Protein AF-0000000083411158 (afdb_homodimer)

Nearest PDB structures (foldseek):
  2ek5-assembly4_C  TM=8.221E-01  e=8.302E-09  Corynebacterium glutamicum ATCC 13032
  2ek5-assembly4_C-3  TM=8.221E-01  e=8.302E-09  Corynebacterium glutamicum ATCC 13032
  3tqn-assembly2_B  TM=7.478E-01  e=1.488E-08  Coxiella burnetii
  2du9-assembly1_A  TM=7.416E-01  e=3.938E-08  Corynebacterium glutamicum ATCC 13032
  2ek5-assembly1_B  TM=7.514E-01  e=7.781E-07  Corynebacterium glutamicum ATCC 13032

InterPro domains:
  IPR000524 Transcription regulator HTH, GntR [PF00392] (10-72)
  IPR000524 Transcription regulator HTH, GntR [PS50949] (7-75)
  IPR000524 Transcription regulator HTH, GntR [SM00345] (13-72)
  IPR036388 Winged helix-like DNA-binding domain superfamily [G3DSA:1.10.10.10] (1-73)
  IPR036390 Winged helix DNA-binding domain superfamily [SSF46785] (1-83)

Sequence (240 aa):
MDFKNNKPIYKQIIDYCFGNIMSGEWAVDGRVPSIKELSVELAVNNRTVIKAYEYMQMKEIIYVKRGLGYFVSPDARDIIVEERRDEFFHDTLDDVFREMDILGISIDDVVKRYRDHITSMDFKNNKPIYKQIIDYCFGNIMSGEWAVDGRVPSIKELSVELAVNNRTVIKAYEYMQMKEIIYVKRGLGYFVSPDARDIIVEERRDEFFHDTLDDVFREMDILGISIDDVVKRYRDHITS

Secondary structure (DSSP, 8-state):
------S-HHHHHHHHHHHHHHHTSS-TT-EE--HHHHHHHHT--HHHHHHHHHHHHHTTSEEEETTTEEEE-TTHHHHHHHHHHHHIIIIIHHHHHHHHHHHT--HHHHHHHHHHHHH-/------S-HHHHHHHHHHHHHHHTSS-TT-B---HHHHHHHHT--HHHHHHHHHHHHHTTSEEEETTTEEEE-TTHHHHHHHHHHHHIIIIIHHHHHHHHHHHT--HHHHHHHHHHHHH-

Solvent-accessible surface area (backbone atoms only — not comparable to full-atom values): 13152 Å² total; per-residue (Å²): 94,74,76,65,86,59,77,58,64,36,56,44,50,42,50,53,51,49,50,34,44,71,71,48,78,40,36,71,68,27,72,50,75,50,58,67,56,45,16,61,70,44,71,47,57,55,69,43,42,47,55,28,50,51,52,35,37,75,68,47,32,29,45,75,43,92,97,77,45,39,26,31,26,89,58,20,63,63,48,48,53,51,50,53,49,49,44,39,62,69,44,54,46,49,54,51,51,52,49,27,61,76,71,70,52,53,72,65,58,51,52,52,52,50,52,53,54,70,74,96,98,74,75,66,84,60,75,56,65,34,56,42,48,40,50,53,52,48,49,32,43,71,71,46,78,40,36,71,69,27,73,50,75,48,58,66,56,46,18,61,70,40,71,48,57,52,67,43,40,46,54,28,50,51,51,35,37,74,68,48,33,30,45,74,42,91,98,75,46,39,26,31,26,88,58,20,63,63,49,49,53,50,51,52,50,49,45,40,60,69,44,54,47,48,55,51,50,52,50,27,60,76,70,70,52,54,70,65,58,51,51,52,52,50,53,53,55,69,73,94

Radius of gyration: 22.58 Å; Cα contacts (8 Å, |Δi|>4): 238; chains: 2; bounding box: 44×61×47 Å

Foldseek 3Di:
DCPDDDDPPLVVVLVVVLVCDQVCVAPAFRADDALVRVCVVVVHDSVSSVVNVVVCVVLVQWHADVPPGIHGHPCNNVSSVVVVVVCCVPPVVVVVVVVCVVVVHDPVNVVVVVVVVVVD/DVPDDDDPPLVVVLVVVLVCDLVCVQPAFRADDALVRVCVVVVHDSVSSVVNVVVCVVLVQWHADPPPHIHGHPCNNVSSVVVVVVCCVPPVVVVVVVVCVVVVHDPVNVVVVVVVVVVD

pLDDT: mean 93.1, std 12.23, range [32.09, 98.81]

Structure (mmCIF, N/CA/C/O backbone):
data_AF-0000000083411158-model_v1
#
loop_
_entity.id
_entity.type
_entity.pdbx_description
1 polymer 'GntR family transcriptional regulator'
#
loop_
_atom_site.group_PDB
_atom_site.id
_atom_site.type_symbol
_atom_site.label_atom_id
_atom_site.label_alt_id
_atom_site.label_comp_id
_atom_site.label_asym_id
_atom_site.label_entity_id
_atom_site.label_seq_id
_atom_site.pdbx_PDB_ins_code
_atom_site.Cartn_x
_atom_site.Cartn_y
_atom_site.Cartn_z
_atom_site.occupancy
_atom_site.B_iso_or_equiv
_atom_site.auth_seq_id
_atom_site.auth_comp_id
_atom_site.auth_asym_id
_atom_site.auth_atom_id
_atom_site.pdbx_PDB_model_num
ATOM 1 N N . MET A 1 1 ? -12.148 -13.977 1.197 1 32.09 1 MET A N 1
ATOM 2 C CA . MET A 1 1 ? -11.062 -13.227 0.566 1 32.09 1 MET A CA 1
ATOM 3 C C . MET A 1 1 ? -11.047 -11.781 1.052 1 32.09 1 MET A C 1
ATOM 5 O O . MET A 1 1 ? -11.969 -11.016 0.767 1 32.09 1 MET A O 1
ATOM 9 N N . ASP A 1 2 ? -10.961 -11.695 2.148 1 39.12 2 ASP A N 1
ATOM 10 C CA . ASP A 1 2 ? -10.906 -10.375 2.77 1 39.12 2 ASP A CA 1
ATOM 11 C C . ASP A 1 2 ? -9.859 -9.492 2.098 1 39.12 2 ASP A C 1
ATOM 13 O O . ASP A 1 2 ? -8.664 -9.656 2.33 1 39.12 2 ASP A O 1
ATOM 17 N N . PHE A 1 3 ? -9.883 -9.359 0.542 1 41.91 3 PHE A N 1
ATOM 18 C CA . PHE A 1 3 ? -9.227 -8.359 -0.29 1 41.91 3 PHE A CA 1
ATOM 19 C C . PHE A 1 3 ? -8.555 -7.301 0.571 1 41.91 3 PHE A C 1
ATOM 21 O O . PHE A 1 3 ? -9.234 -6.484 1.203 1 41.91 3 PHE A O 1
ATOM 28 N N . LYS A 1 4 ? -7.707 -7.777 1.278 1 42.03 4 LYS A N 1
ATOM 29 C CA . LYS A 1 4 ? -7.047 -7.414 2.529 1 42.03 4 LYS A CA 1
ATOM 30 C C . LYS A 1 4 ? -6.918 -5.902 2.662 1 42.03 4 LYS A C 1
ATOM 32 O O . LYS A 1 4 ? -6.793 -5.191 1.66 1 42.03 4 LYS A O 1
ATOM 37 N N . ASN A 1 5 ? -6.816 -5.355 3.875 1 49.31 5 ASN A N 1
ATOM 38 C CA . ASN A 1 5 ? -7.191 -4.336 4.848 1 49.31 5 ASN A CA 1
ATOM 39 C C . ASN A 1 5 ? -6.312 -3.096 4.727 1 49.31 5 ASN A C 1
ATOM 41 O O . ASN A 1 5 ? -5.082 -3.193 4.754 1 49.31 5 ASN A O 1
ATOM 45 N N . ASN A 1 6 ? -6.863 -2.184 4.059 1 61.84 6 ASN A N 1
ATOM 46 C CA . ASN A 1 6 ? -6.836 -0.729 3.945 1 61.84 6 ASN A CA 1
ATOM 47 C C . ASN A 1 6 ? -6.297 -0.078 5.215 1 61.84 6 ASN A C 1
ATOM 49 O O . ASN A 1 6 ? -6.355 -0.671 6.293 1 61.84 6 ASN A O 1
ATOM 53 N N . LYS A 1 7 ? -5.438 0.724 5.031 1 78.62 7 LYS A N 1
ATOM 54 C CA . LYS A 1 7 ? -5.059 1.628 6.113 1 78.62 7 LYS A CA 1
ATOM 55 C C . LYS A 1 7 ? -6.227 1.862 7.066 1 78.62 7 LYS A C 1
ATOM 57 O O . LYS A 1 7 ? -7.363 2.049 6.629 1 78.62 7 LYS A O 1
ATOM 62 N N . PRO A 1 8 ? -5.992 1.599 8.477 1 88.06 8 PRO A N 1
ATOM 63 C CA . PRO A 1 8 ? -7.051 1.93 9.43 1 88.06 8 PRO A CA 1
ATOM 64 C C . PRO A 1 8 ? -7.77 3.232 9.086 1 88.06 8 PRO A C 1
ATOM 66 O O . PRO A 1 8 ? -7.141 4.188 8.625 1 88.06 8 PRO A O 1
ATOM 69 N N . ILE A 1 9 ? -8.961 3.268 9.328 1 90.06 9 ILE A N 1
ATOM 70 C CA . ILE A 1 9 ? -9.805 4.391 8.922 1 90.06 9 ILE A CA 1
ATOM 71 C C . ILE A 1 9 ? -9.289 5.676 9.562 1 90.06 9 ILE A C 1
ATOM 73 O O . ILE A 1 9 ? -9.258 6.727 8.914 1 90.06 9 ILE A O 1
ATOM 77 N N . TYR A 1 10 ? -8.898 5.672 10.836 1 94.94 10 TYR A N 1
ATOM 78 C CA . TYR A 1 10 ? -8.438 6.887 11.508 1 94.94 10 TYR A CA 1
ATOM 79 C C . TYR A 1 10 ? -7.172 7.426 10.844 1 94.94 10 TYR A C 1
ATOM 81 O O . TYR A 1 10 ? -6.965 8.641 10.789 1 94.94 10 TYR A O 1
ATOM 89 N N . LYS A 1 11 ? -6.391 6.547 10.336 1 94.44 11 LYS A N 1
ATOM 90 C CA . LYS A 1 11 ? -5.199 6.984 9.617 1 94.44 11 LYS A CA 1
ATOM 91 C C . LYS A 1 11 ? -5.566 7.648 8.297 1 94.44 11 LYS A C 1
ATOM 93 O O . LYS A 1 11 ? -4.914 8.602 7.871 1 94.44 11 LYS A O 1
ATOM 98 N N . GLN A 1 12 ? -6.543 7.102 7.734 1 93.62 12 GLN A N 1
ATOM 99 C CA . GLN A 1 12 ? -7.039 7.711 6.508 1 93.62 12 GLN A CA 1
ATOM 100 C C . GLN A 1 12 ? -7.586 9.109 6.77 1 93.62 12 GLN A C 1
ATOM 102 O O . GLN A 1 12 ? -7.398 10.016 5.953 1 93.62 12 GLN A O 1
ATOM 107 N N . ILE A 1 13 ? -8.188 9.195 7.828 1 95.62 13 ILE A N 1
ATOM 108 C CA . ILE A 1 13 ? -8.703 10.5 8.227 1 95.62 13 ILE A CA 1
ATOM 109 C C . ILE A 1 13 ? -7.539 11.461 8.453 1 95.62 13 ILE A C 1
ATOM 111 O O . ILE A 1 13 ? -7.578 12.609 8 1 95.62 13 ILE A O 1
ATOM 115 N N . ILE A 1 14 ? -6.559 10.984 9.102 1 97 14 ILE A N 1
ATOM 116 C CA . ILE A 1 14 ? -5.371 11.789 9.352 1 97 14 ILE A CA 1
ATOM 117 C C . ILE A 1 14 ? -4.77 12.25 8.023 1 97 14 ILE A C 1
ATOM 119 O O . ILE A 1 14 ? -4.449 13.43 7.855 1 97 14 ILE A O 1
ATOM 123 N N . ASP A 1 15 ? -4.715 11.367 7.133 1 95.44 15 ASP A N 1
ATOM 124 C CA . ASP A 1 15 ? -4.16 11.703 5.824 1 95.44 15 ASP A CA 1
ATOM 125 C C . ASP A 1 15 ? -5.012 12.758 5.121 1 95.44 15 ASP A C 1
ATOM 127 O O . ASP A 1 15 ? -4.48 13.664 4.473 1 95.44 15 ASP A O 1
ATOM 131 N N . TYR A 1 16 ? -6.242 12.602 5.207 1 96.06 16 TYR A N 1
ATOM 132 C CA . TYR A 1 16 ? -7.168 13.586 4.656 1 96.06 16 TYR A CA 1
ATOM 133 C C . TYR A 1 16 ? -6.914 14.969 5.246 1 96.06 16 TYR A C 1
ATOM 135 O O . TYR A 1 16 ? -6.82 15.961 4.516 1 96.06 16 TYR A O 1
ATOM 143 N N . CYS A 1 17 ? -6.789 15.039 6.547 1 98.19 17 CYS A N 1
ATOM 144 C CA . CYS A 1 17 ? -6.535 16.297 7.246 1 98.19 17 CYS A CA 1
ATOM 145 C C . CYS A 1 17 ? -5.188 16.875 6.836 1 98.19 17 CYS A C 1
ATOM 147 O O . CYS A 1 17 ? -5.09 18.078 6.562 1 98.19 17 CYS A O 1
ATOM 149 N N . PHE A 1 18 ? -4.219 16.016 6.742 1 97.56 18 PHE A N 1
ATOM 150 C CA . PHE A 1 18 ? -2.898 16.453 6.305 1 97.56 18 PHE A CA 1
ATOM 151 C C . PHE A 1 18 ? -2.973 17.109 4.934 1 97.56 18 PHE A C 1
ATOM 153 O O . PHE A 1 18 ? -2.381 18.172 4.719 1 97.56 18 PHE A O 1
ATOM 160 N N . GLY A 1 19 ? -3.693 16.5 4.078 1 96.69 19 GLY A N 1
ATOM 161 C CA . GLY A 1 19 ? -3.848 17.062 2.744 1 96.69 19 GLY A CA 1
ATOM 162 C C . GLY A 1 19 ? -4.438 18.453 2.744 1 96.69 19 GLY A C 1
ATOM 163 O O . GLY A 1 19 ? -3.943 19.344 2.049 1 96.69 19 GLY A O 1
ATOM 164 N N . ASN A 1 20 ? -5.422 18.625 3.533 1 97.62 20 ASN A N 1
ATOM 165 C CA . ASN A 1 20 ? -6.094 19.922 3.602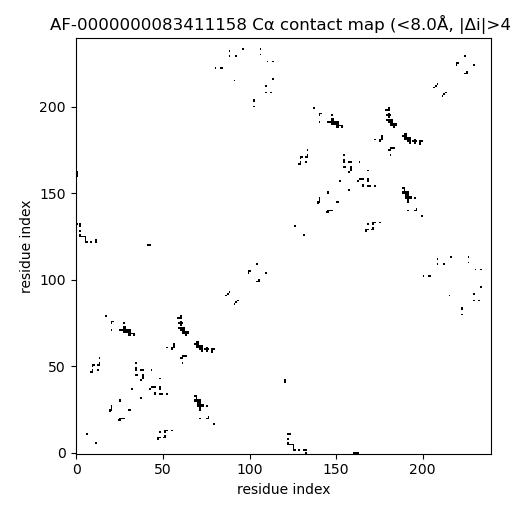 1 97.62 20 ASN A CA 1
ATOM 166 C C . ASN A 1 20 ? -5.188 20.984 4.199 1 97.62 20 ASN A C 1
ATOM 168 O O . ASN A 1 20 ? -5.195 22.141 3.75 1 97.62 20 ASN A O 1
ATOM 172 N N . ILE A 1 21 ? -4.414 20.594 5.145 1 98.25 21 ILE A N 1
ATOM 173 C CA . ILE A 1 21 ? -3.506 21.547 5.781 1 98.25 21 ILE A CA 1
ATOM 174 C C . ILE A 1 21 ? -2.369 21.891 4.824 1 98.25 21 ILE A C 1
ATOM 176 O O . ILE A 1 21 ? -2.039 23.062 4.645 1 98.25 21 ILE A O 1
ATOM 180 N N . MET A 1 22 ? -1.863 20.906 4.137 1 96.75 22 MET A N 1
ATOM 181 C CA . MET A 1 22 ? -0.717 21.094 3.25 1 96.75 22 MET A CA 1
ATOM 182 C C . MET A 1 22 ? -1.109 21.891 2.012 1 96.75 22 MET A C 1
ATOM 184 O O . MET A 1 22 ? -0.302 22.656 1.478 1 96.75 22 MET A O 1
ATOM 188 N N . SER A 1 23 ? -2.344 21.75 1.601 1 96.12 23 SER A N 1
ATOM 189 C CA . SER A 1 23 ? -2.822 22.453 0.415 1 96.12 23 SER A CA 1
ATOM 190 C C . SER A 1 23 ? -3.188 23.891 0.738 1 96.12 23 SER A C 1
ATOM 192 O O . SER A 1 23 ? -3.354 24.719 -0.167 1 96.12 23 SER A O 1
ATOM 194 N N . GLY A 1 24 ? -3.422 24.125 2.012 1 96.62 24 GLY A N 1
ATOM 195 C CA . GLY A 1 24 ? -3.811 25.453 2.447 1 96.62 24 GLY A CA 1
ATOM 196 C C . GLY A 1 24 ? -5.312 25.625 2.582 1 96.62 24 GLY A C 1
ATOM 197 O O . GLY A 1 24 ? -5.789 26.688 2.992 1 96.62 24 GLY A O 1
ATOM 198 N N . GLU A 1 25 ? -6.07 24.609 2.215 1 97.25 25 GLU A N 1
ATOM 199 C CA . GLU A 1 25 ? -7.516 24.672 2.426 1 97.25 25 GLU A CA 1
ATOM 200 C C . GLU A 1 25 ? -7.848 24.938 3.889 1 97.25 25 GLU A C 1
ATOM 202 O O . GLU A 1 25 ? -8.773 25.703 4.191 1 97.25 25 GLU A O 1
ATOM 207 N N . TRP A 1 26 ? -7.16 24.234 4.723 1 98 26 TRP A N 1
ATOM 208 C CA . TRP A 1 26 ? -7.172 24.578 6.141 1 98 26 TRP A CA 1
ATOM 209 C C . TRP A 1 26 ? -5.98 25.453 6.5 1 98 26 TRP A C 1
ATOM 211 O O . TRP A 1 26 ? -4.852 24.969 6.621 1 98 26 TRP A O 1
ATOM 221 N N . ALA A 1 27 ? -6.195 26.734 6.734 1 97.44 27 ALA A N 1
ATOM 222 C CA . ALA A 1 27 ? -5.129 27.719 6.906 1 97.44 27 ALA A CA 1
ATOM 223 C C . ALA A 1 27 ? -4.543 27.641 8.32 1 97.44 27 ALA A C 1
ATOM 225 O O . ALA A 1 27 ? -5.246 27.297 9.266 1 97.44 27 ALA A O 1
ATOM 226 N N . VAL A 1 28 ? -3.283 27.969 8.398 1 96.75 28 VAL A N 1
ATOM 227 C CA . VAL A 1 28 ? -2.648 28.094 9.703 1 96.75 28 VAL A CA 1
ATOM 228 C C . VAL A 1 28 ? -3.479 29.031 10.586 1 96.75 28 VAL A C 1
ATOM 230 O O . VAL A 1 28 ? -3.947 30.062 10.133 1 96.75 28 VAL A O 1
ATOM 233 N N . ASP A 1 29 ? -3.727 28.594 11.758 1 97.06 29 ASP A N 1
ATOM 234 C CA . ASP A 1 29 ? -4.512 29.297 12.766 1 97.06 29 ASP A CA 1
ATOM 235 C C . ASP A 1 29 ? -5.977 29.406 12.344 1 97.06 29 ASP A C 1
ATOM 237 O O . ASP A 1 29 ? -6.746 30.156 12.945 1 97.06 29 ASP A O 1
ATOM 241 N N . GLY A 1 30 ? -6.309 28.719 11.32 1 97.44 30 GLY A N 1
ATOM 242 C CA . GLY A 1 30 ? -7.699 28.641 10.906 1 97.44 30 GLY A CA 1
ATOM 243 C C . GLY A 1 30 ? -8.445 27.5 11.586 1 97.44 30 GLY A C 1
ATOM 244 O O . GLY A 1 30 ? -7.848 26.5 11.984 1 97.44 30 GLY A O 1
ATOM 245 N N . ARG A 1 31 ? -9.719 27.719 11.641 1 97.56 31 ARG A N 1
ATOM 246 C CA . ARG A 1 31 ? -10.57 26.703 12.25 1 97.56 31 ARG A CA 1
ATOM 247 C C . ARG A 1 31 ? -10.727 25.5 11.336 1 97.56 31 ARG A C 1
ATOM 249 O O . ARG A 1 31 ? -10.867 25.641 10.125 1 97.56 31 ARG A O 1
ATOM 256 N N . VAL A 1 32 ? -10.672 24.297 11.938 1 98.25 32 VAL A N 1
ATOM 257 C CA . VAL A 1 32 ? -10.938 23.078 11.195 1 98.25 32 VAL A CA 1
ATOM 258 C C . VAL A 1 32 ? -12.32 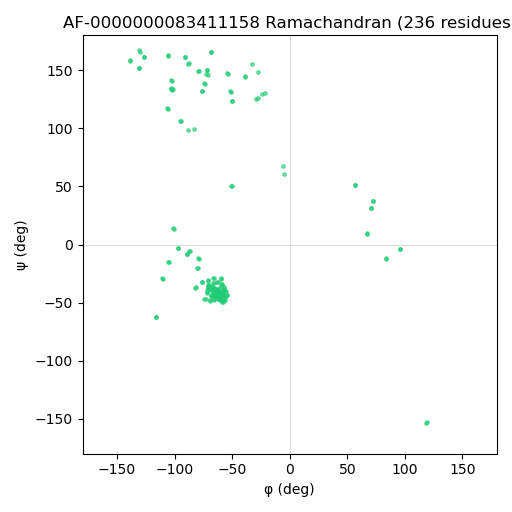22.531 11.57 1 98.25 32 VAL A C 1
ATOM 260 O O . VAL A 1 32 ? -12.883 22.906 12.594 1 98.25 32 VAL A O 1
ATOM 263 N N . PRO A 1 33 ? -12.875 21.656 10.797 1 98.12 33 PRO A N 1
ATOM 264 C CA . PRO A 1 33 ? -14.18 21.094 11.133 1 98.12 33 PRO A CA 1
ATOM 265 C C . PRO A 1 33 ? -14.219 20.484 12.531 1 98.12 33 PRO A C 1
ATOM 267 O O . PRO A 1 33 ? -13.219 19.922 12.992 1 98.12 33 PRO A O 1
ATOM 270 N N . SER A 1 34 ? -15.344 20.562 13.164 1 97.5 34 SER A N 1
ATOM 271 C CA . SER A 1 34 ? -15.547 19.859 14.414 1 97.5 34 SER A CA 1
ATOM 272 C C . SER A 1 34 ? -15.594 18.344 14.203 1 97.5 34 SER A C 1
ATOM 274 O O . SER A 1 34 ? -15.68 17.891 13.062 1 97.5 34 SER A O 1
ATOM 276 N N . ILE A 1 35 ? -15.492 17.609 15.25 1 97.44 35 ILE A N 1
ATOM 277 C CA . ILE A 1 35 ? -15.562 16.156 15.188 1 97.44 35 ILE A CA 1
ATOM 278 C C . ILE A 1 35 ? -16.875 15.727 14.516 1 97.44 35 ILE A C 1
ATOM 280 O O . ILE A 1 35 ? -16.875 14.883 13.625 1 97.44 35 ILE A O 1
ATOM 284 N N . LYS A 1 36 ? -17.984 16.422 14.828 1 97.12 36 LYS A N 1
ATOM 285 C CA . LYS A 1 36 ? -19.297 16.109 14.25 1 97.12 36 LYS A CA 1
ATOM 286 C C . LYS A 1 36 ? -19.344 16.453 12.766 1 97.12 36 LYS A C 1
ATOM 288 O O . LYS A 1 36 ? -19.797 15.656 11.945 1 97.12 36 LYS A O 1
ATOM 293 N N . GLU A 1 37 ? -18.891 17.609 12.453 1 97.62 37 GLU A N 1
ATOM 294 C CA . GLU A 1 37 ? -18.875 18.047 11.062 1 97.62 37 GLU A CA 1
ATOM 295 C C . GLU A 1 37 ? -18.094 17.078 10.188 1 97.62 37 GLU A C 1
ATOM 297 O O . GLU A 1 37 ? -18.547 16.703 9.102 1 97.62 37 GLU A O 1
ATOM 302 N N . LEU A 1 38 ? -16.906 16.656 10.664 1 97.56 38 LEU A N 1
ATOM 303 C CA . LEU A 1 38 ? -16.047 15.789 9.867 1 97.56 38 LEU A CA 1
ATOM 304 C C . LEU A 1 38 ? -16.641 14.383 9.758 1 97.56 38 LEU A C 1
ATOM 306 O O . LEU A 1 38 ? -16.516 13.742 8.719 1 97.56 38 LEU A O 1
ATOM 310 N N . SER A 1 39 ? -17.219 13.898 10.844 1 97.38 39 SER A N 1
ATOM 311 C CA . SER A 1 39 ? -17.859 12.586 10.828 1 97.38 39 SER A CA 1
ATOM 312 C C . SER A 1 39 ? -18.953 12.516 9.75 1 97.38 39 SER A C 1
ATOM 314 O O . SER A 1 39 ? -19.062 11.516 9.039 1 97.38 39 SER A O 1
ATOM 316 N N . VAL A 1 40 ? -19.672 13.586 9.594 1 96.69 40 VAL A N 1
ATOM 317 C CA . VAL A 1 40 ? -20.734 13.672 8.602 1 96.69 40 VAL A CA 1
ATOM 318 C C . VAL A 1 40 ? -20.125 13.781 7.203 1 96.69 40 VAL A C 1
ATOM 320 O O . VAL A 1 40 ? -20.547 13.062 6.289 1 96.69 40 VAL A O 1
ATOM 323 N N . GLU A 1 41 ? -19.219 14.594 7.086 1 95.25 41 GLU A N 1
ATOM 324 C CA . GLU A 1 41 ? -18.594 14.836 5.793 1 95.25 41 GLU A CA 1
ATOM 325 C C . GLU A 1 41 ? -17.984 13.547 5.234 1 95.25 41 GLU A C 1
ATOM 327 O O . GLU A 1 41 ? -18.078 13.281 4.031 1 95.25 41 GLU A O 1
ATOM 332 N N . LEU A 1 42 ? -17.359 12.789 6.094 1 94.94 42 LEU A N 1
ATOM 333 C CA . LEU A 1 42 ? -16.641 11.602 5.645 1 94.94 42 LEU A CA 1
ATOM 334 C C . LEU A 1 42 ? -17.484 10.352 5.816 1 94.94 42 LEU A C 1
ATOM 336 O O . LEU A 1 42 ? -17.047 9.25 5.465 1 94.94 42 LEU A O 1
ATOM 340 N N . ALA A 1 43 ? -18.609 10.484 6.352 1 95.38 43 ALA A N 1
ATOM 341 C CA . ALA A 1 43 ? -19.516 9.375 6.594 1 95.38 43 ALA A CA 1
ATOM 342 C C . ALA A 1 43 ? -18.859 8.297 7.445 1 95.38 43 ALA A C 1
ATOM 344 O O . ALA A 1 43 ? -18.875 7.117 7.086 1 95.38 43 ALA A O 1
ATOM 345 N N . VAL A 1 44 ? -18.266 8.703 8.602 1 95.38 44 VAL A N 1
ATOM 346 C CA . VAL A 1 44 ? -17.609 7.805 9.539 1 95.38 44 VAL A CA 1
ATOM 347 C C . VAL A 1 44 ? -18.109 8.07 10.953 1 95.38 44 VAL A C 1
ATOM 349 O O . VAL A 1 44 ? -18.656 9.141 11.227 1 95.38 44 VAL A O 1
ATOM 352 N N . ASN A 1 45 ? -17.75 7.121 11.781 1 95.25 45 ASN A N 1
ATOM 353 C CA . ASN A 1 45 ? -18.141 7.258 13.18 1 95.25 45 ASN A CA 1
ATOM 354 C C . ASN A 1 45 ? -17.344 8.336 13.891 1 95.25 45 ASN A C 1
ATOM 356 O O . ASN A 1 45 ? -16.125 8.469 13.664 1 95.25 45 ASN A O 1
ATOM 360 N N . ASN A 1 46 ? -18.031 9.008 14.844 1 97.31 46 ASN A N 1
ATOM 361 C CA . ASN A 1 46 ? -17.375 10.047 15.617 1 97.31 46 ASN A CA 1
ATOM 362 C C . ASN A 1 46 ? -16.141 9.508 16.344 1 97.31 46 ASN A C 1
ATOM 364 O O . ASN A 1 46 ? -15.141 10.203 16.484 1 97.31 46 ASN A O 1
ATOM 368 N N . ARG A 1 47 ? -16.297 8.352 16.75 1 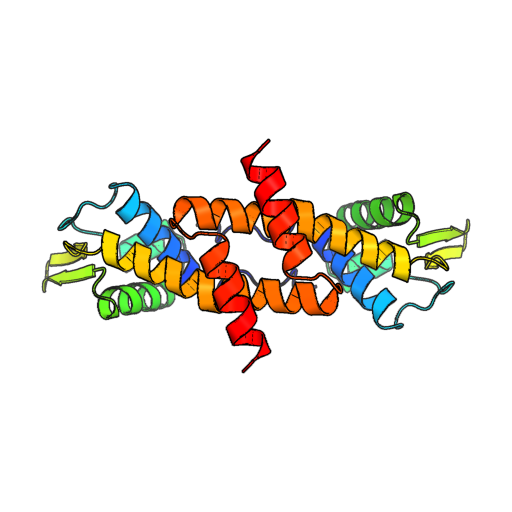97.5 47 ARG A N 1
ATOM 369 C CA . ARG A 1 47 ? -15.227 7.758 17.547 1 97.5 47 ARG A CA 1
ATOM 370 C C . ARG A 1 47 ? -13.938 7.688 16.75 1 97.5 47 ARG A C 1
ATOM 372 O O . ARG A 1 47 ? -12.844 7.871 17.297 1 97.5 47 ARG A O 1
ATOM 379 N N . THR A 1 48 ? -13.977 7.418 15.477 1 97.38 48 THR A N 1
ATOM 380 C CA . THR A 1 48 ? -12.812 7.336 14.602 1 97.38 48 THR A CA 1
ATOM 381 C C . THR A 1 48 ? -12.211 8.719 14.367 1 97.38 48 THR A C 1
ATOM 383 O O . THR A 1 48 ? -10.992 8.867 14.312 1 97.38 48 THR A O 1
ATOM 386 N N . VAL A 1 49 ? -13.109 9.617 14.281 1 97.94 49 VAL A N 1
ATOM 387 C CA . VAL A 1 49 ? -12.641 10.984 14.094 1 97.94 49 VAL A CA 1
ATOM 388 C C . VAL A 1 49 ? -11.938 11.469 15.359 1 97.94 49 VAL A C 1
ATOM 390 O O . VAL A 1 49 ? -10.898 12.133 15.281 1 97.94 49 VAL A O 1
ATOM 393 N N . ILE A 1 50 ? -12.484 11.062 16.484 1 98.38 50 ILE A N 1
ATOM 394 C CA . ILE A 1 50 ? -11.891 11.438 17.766 1 98.38 50 ILE A CA 1
ATOM 395 C C . ILE A 1 50 ? -10.453 10.922 17.828 1 98.38 50 ILE A C 1
ATOM 397 O O . ILE A 1 50 ? -9.539 11.672 18.188 1 98.38 50 ILE A O 1
ATOM 401 N N . LYS A 1 51 ? -10.281 9.703 17.406 1 98.25 51 LYS A N 1
ATOM 402 C CA . LYS A 1 51 ? -8.953 9.109 17.422 1 98.25 51 LYS A CA 1
ATOM 403 C C . LYS A 1 51 ? -7.984 9.898 16.547 1 98.25 51 LYS A C 1
ATOM 405 O O . LYS A 1 51 ? -6.84 10.141 16.938 1 98.25 51 LYS A O 1
ATOM 410 N N . ALA A 1 52 ? -8.383 10.289 15.461 1 98.25 52 ALA A N 1
ATOM 411 C CA . ALA A 1 52 ? -7.566 11.055 14.523 1 98.25 52 ALA A CA 1
ATOM 412 C C . ALA A 1 52 ? -7.219 12.422 15.094 1 98.25 52 ALA A C 1
ATOM 414 O O . ALA A 1 52 ? -6.062 12.859 15.031 1 98.25 52 ALA A O 1
ATOM 415 N N . TYR A 1 53 ? -8.195 13.086 15.602 1 98.44 53 TYR A N 1
ATOM 416 C CA . TYR A 1 53 ? -7.988 14.43 16.141 1 98.44 53 TYR A CA 1
ATOM 417 C C . TYR A 1 53 ? -7.105 14.383 17.391 1 98.44 53 TYR A C 1
ATOM 419 O O . TYR A 1 53 ? -6.289 15.281 17.609 1 98.44 53 TYR A O 1
ATOM 427 N N . GLU A 1 54 ? -7.289 13.344 18.219 1 98.38 54 GLU A N 1
ATOM 428 C CA . GLU A 1 54 ? -6.43 13.172 19.375 1 98.38 54 GLU A CA 1
ATOM 429 C C . GLU A 1 54 ? -4.969 13.008 18.969 1 98.38 54 GLU A C 1
ATOM 431 O O . GLU A 1 54 ? -4.074 13.594 19.578 1 98.38 54 GLU A O 1
ATOM 436 N N . TYR A 1 55 ? -4.785 12.227 18 1 98.38 55 TYR A N 1
ATOM 437 C CA . TYR A 1 55 ? -3.438 12.047 17.469 1 98.38 55 TYR A CA 1
ATOM 438 C C . TYR A 1 55 ? -2.852 13.375 17 1 98.38 55 TYR A C 1
ATOM 440 O O . TYR A 1 55 ? -1.731 13.727 17.375 1 98.38 55 TYR A O 1
ATOM 448 N N . MET A 1 56 ? -3.576 14.078 16.25 1 98.69 56 MET A N 1
ATOM 449 C CA . MET A 1 56 ? -3.096 15.336 15.672 1 98.69 56 MET A CA 1
ATOM 450 C C . MET A 1 56 ? -2.85 16.375 16.766 1 98.69 56 MET A C 1
ATOM 452 O O . MET A 1 56 ? -1.922 17.172 16.672 1 98.69 56 MET A O 1
ATOM 456 N N . GLN A 1 57 ? -3.736 16.344 17.734 1 98.38 57 GLN A N 1
ATOM 457 C CA . GLN A 1 57 ? -3.539 17.266 18.859 1 98.38 57 GLN A CA 1
ATOM 458 C C . GLN A 1 57 ? -2.271 16.906 19.641 1 98.38 57 GLN A C 1
ATOM 460 O O . GLN A 1 57 ? -1.486 17.797 19.984 1 98.38 57 GLN A O 1
ATOM 465 N N . MET A 1 58 ? -2.055 15.617 19.891 1 98.25 58 MET A N 1
ATOM 466 C CA . MET A 1 58 ? -0.875 15.141 20.594 1 98.25 58 MET A CA 1
ATOM 467 C C . MET A 1 58 ? 0.403 15.539 19.859 1 98.25 58 MET A C 1
ATOM 469 O O . MET A 1 58 ? 1.394 15.914 20.5 1 98.25 58 MET A O 1
ATOM 473 N N . LYS A 1 59 ? 0.305 15.562 18.578 1 98.25 59 LYS A N 1
ATOM 474 C CA . LYS A 1 59 ? 1.467 15.891 17.75 1 98.25 59 LYS A CA 1
ATOM 475 C C . LYS A 1 59 ? 1.581 17.406 17.547 1 98.25 59 LYS A C 1
ATOM 477 O O . LYS A 1 59 ? 2.482 17.859 16.844 1 98.25 59 LYS A O 1
ATOM 482 N N . GLU A 1 60 ? 0.591 18.078 18.031 1 98.5 60 GLU A N 1
ATOM 483 C CA . GLU A 1 60 ? 0.558 19.531 17.984 1 98.5 60 GLU A CA 1
ATOM 484 C C . GLU A 1 60 ? 0.356 20.031 16.562 1 98.5 60 GLU A C 1
ATOM 486 O O . GLU A 1 60 ? 0.899 21.078 16.188 1 98.5 60 GLU A O 1
ATOM 491 N N . ILE A 1 61 ? -0.317 19.266 15.852 1 98.75 61 ILE A N 1
ATOM 492 C CA . ILE A 1 61 ? -0.684 19.672 14.5 1 98.75 61 ILE A CA 1
ATOM 493 C C . ILE A 1 61 ? -1.905 20.578 14.539 1 98.75 61 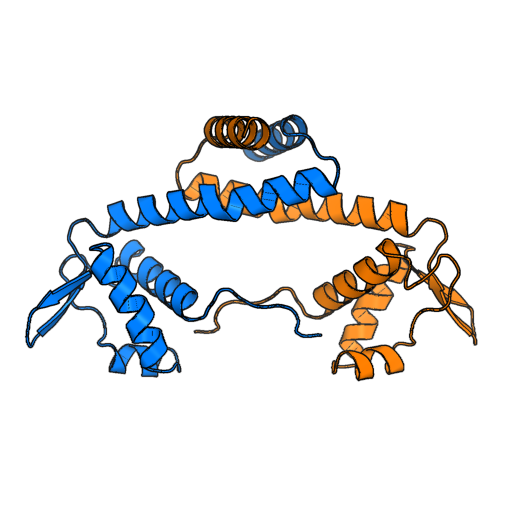ILE A C 1
ATOM 495 O O . ILE A 1 61 ? -1.996 21.547 13.773 1 98.75 61 ILE A O 1
ATOM 499 N N . ILE A 1 62 ? -2.814 20.234 15.484 1 98.81 62 ILE A N 1
ATOM 500 C CA . ILE A 1 62 ? -3.941 21.109 15.797 1 98.81 62 ILE A CA 1
ATOM 501 C C . ILE A 1 62 ? -3.98 21.391 17.297 1 98.81 62 ILE A C 1
ATOM 503 O O . ILE A 1 62 ? -3.359 20.672 18.078 1 98.81 62 ILE A O 1
ATOM 507 N N . TYR A 1 63 ? -4.672 22.406 17.625 1 98.25 63 TYR A N 1
ATOM 508 C CA . TYR A 1 63 ? -4.883 22.75 19.031 1 98.25 63 TYR A CA 1
ATOM 509 C C . TYR A 1 63 ? -6.32 23.188 19.266 1 98.25 63 TYR A C 1
ATOM 511 O O . TYR A 1 63 ? -7.023 23.578 18.328 1 98.25 63 TYR A O 1
ATOM 519 N N . VAL A 1 64 ? -6.73 23.094 20.469 1 96.25 64 VAL A N 1
ATOM 520 C CA . VAL A 1 64 ? -8.117 23.406 20.828 1 96.25 64 VAL A CA 1
ATOM 521 C C . VAL A 1 64 ? -8.195 24.781 21.5 1 96.25 64 VAL A C 1
ATOM 523 O O . VAL A 1 64 ? -7.34 25.125 22.312 1 96.25 64 VAL A O 1
ATOM 526 N N . LYS A 1 65 ? -9.109 25.594 21.125 1 95.06 65 LYS A N 1
ATOM 527 C CA . LYS A 1 65 ? -9.547 26.766 21.875 1 95.06 65 LYS A CA 1
ATOM 528 C C . LYS A 1 65 ? -10.906 26.531 22.531 1 95.06 65 LYS A C 1
ATOM 530 O O . LYS A 1 65 ? -11.914 26.359 21.828 1 95.06 65 LYS A O 1
ATOM 535 N N . ARG A 1 66 ? -10.852 26.562 23.781 1 93.12 66 ARG A N 1
ATOM 536 C CA . ARG A 1 66 ? -12.047 26.25 24.547 1 93.12 66 ARG A CA 1
ATOM 537 C C . ARG A 1 66 ? -13.25 27.047 24.047 1 93.12 66 ARG A C 1
ATOM 539 O O . ARG A 1 66 ? -13.172 28.281 23.922 1 93.12 66 ARG A O 1
ATOM 546 N N . GLY A 1 67 ? -14.305 26.359 23.672 1 93.62 67 GLY A N 1
ATOM 547 C CA . GLY A 1 67 ? -15.547 26.969 23.219 1 93.62 67 GLY A CA 1
ATOM 548 C C . GLY A 1 67 ? -15.531 27.359 21.75 1 93.62 67 GLY A C 1
ATOM 549 O O . GLY A 1 67 ? -16.578 27.688 21.188 1 93.62 67 GLY A O 1
ATOM 550 N N . LEU A 1 68 ? -14.352 27.344 21.125 1 95.31 68 LEU A N 1
ATOM 551 C CA . LEU A 1 68 ? -14.234 27.812 19.75 1 95.31 68 LEU A CA 1
ATOM 552 C C . LEU A 1 68 ? -13.953 26.656 18.797 1 95.31 68 LEU A C 1
ATOM 554 O O . LEU A 1 68 ? -14.258 26.734 17.594 1 95.31 68 LEU A O 1
ATOM 558 N N . GLY A 1 69 ? -13.266 25.609 19.312 1 96.5 69 GLY A N 1
ATOM 559 C CA . GLY A 1 69 ? -13.039 24.438 18.484 1 96.5 69 GLY A CA 1
ATOM 560 C C . GLY A 1 69 ? -11.57 24.141 18.25 1 96.5 69 GLY A C 1
ATOM 561 O O . GLY A 1 69 ? -10.742 24.328 19.141 1 96.5 69 GLY A O 1
ATOM 562 N N . TYR A 1 70 ? -11.266 23.484 17.109 1 98.12 70 TYR A N 1
ATOM 563 C CA . TYR A 1 70 ? -9.914 23.078 16.766 1 98.12 70 TYR A CA 1
ATOM 564 C C . TYR A 1 70 ? -9.312 24.016 15.711 1 98.12 70 TYR A C 1
ATOM 566 O O . TYR A 1 70 ? -10.016 24.453 14.797 1 98.12 70 TYR A O 1
ATOM 574 N N . PHE A 1 71 ? -8.055 24.297 15.867 1 98.69 71 PHE A N 1
ATOM 575 C CA . PHE A 1 71 ? -7.352 25.188 14.961 1 98.69 71 PHE A CA 1
ATOM 576 C C . PHE A 1 71 ? -6.043 24.578 14.492 1 98.69 71 PHE A C 1
ATOM 578 O O . PHE A 1 71 ? -5.43 23.781 15.203 1 98.69 71 PHE A O 1
ATOM 585 N N . VAL A 1 72 ? -5.617 24.953 13.312 1 98.81 72 VAL A N 1
ATOM 586 C CA . VAL A 1 72 ? -4.348 24.469 12.773 1 98.81 72 VAL A CA 1
ATOM 587 C C . VAL A 1 72 ? -3.188 25.188 13.453 1 98.81 72 VAL A C 1
ATOM 589 O O . VAL A 1 72 ? -3.191 26.406 13.57 1 98.81 72 VAL A O 1
ATOM 592 N N . SER A 1 73 ? -2.201 24.422 13.898 1 98.69 73 SER A N 1
ATOM 593 C CA . SER A 1 73 ? -1.031 24.984 14.562 1 98.69 73 SER A CA 1
ATOM 594 C C . SER A 1 73 ? -0.138 25.719 13.578 1 98.69 73 SER A C 1
ATOM 596 O O . SER A 1 73 ? -0.026 25.328 12.414 1 98.69 73 SER A O 1
ATOM 598 N N . PRO A 1 74 ? 0.594 26.781 14.055 1 98.12 74 PRO A N 1
ATOM 599 C CA . PRO A 1 74 ? 1.493 27.516 13.164 1 98.12 74 PRO A CA 1
ATOM 600 C C . PRO A 1 74 ? 2.586 26.625 12.562 1 98.12 74 PRO A C 1
ATOM 602 O O . PRO A 1 74 ? 3.047 26.891 11.453 1 98.12 74 PRO A O 1
ATOM 605 N N . ASP A 1 75 ? 3.004 25.578 13.25 1 98 75 ASP A N 1
ATOM 606 C CA . ASP A 1 75 ? 4.09 24.719 12.797 1 98 75 ASP A CA 1
ATOM 607 C C . ASP A 1 75 ? 3.547 23.422 12.195 1 98 75 ASP A C 1
ATOM 609 O O . ASP A 1 75 ? 4.293 22.469 11.992 1 98 75 ASP A O 1
ATOM 613 N N . ALA A 1 76 ? 2.293 23.375 11.906 1 98.56 76 ALA A N 1
ATOM 614 C CA . ALA A 1 76 ? 1.623 22.156 11.5 1 98.56 76 ALA A CA 1
ATOM 615 C C . ALA A 1 76 ? 2.273 21.547 10.25 1 98.56 76 ALA A C 1
ATOM 617 O O . ALA A 1 76 ? 2.535 20.344 10.195 1 98.56 76 ALA A O 1
ATOM 618 N N . ARG A 1 77 ? 2.592 22.359 9.312 1 97.25 77 ARG A N 1
ATOM 619 C CA . ARG A 1 77 ? 3.133 21.875 8.047 1 97.25 77 ARG A CA 1
ATOM 620 C C . ARG A 1 77 ? 4.484 21.203 8.258 1 97.25 77 ARG A C 1
ATOM 622 O O . ARG A 1 77 ? 4.73 20.109 7.723 1 97.25 77 ARG A O 1
ATOM 629 N N . ASP A 1 78 ? 5.301 21.828 9.055 1 97.19 78 ASP A N 1
ATOM 630 C CA . ASP A 1 78 ? 6.605 21.25 9.344 1 97.19 78 ASP A CA 1
ATOM 631 C C . ASP A 1 78 ? 6.465 19.922 10.102 1 97.19 78 ASP A C 1
ATOM 633 O O . ASP A 1 78 ? 7.18 18.969 9.812 1 97.19 78 ASP A O 1
ATOM 637 N N . ILE A 1 79 ? 5.574 19.891 10.992 1 98.19 79 ILE A N 1
ATOM 638 C CA . ILE A 1 79 ? 5.355 18.688 11.797 1 98.19 79 ILE A CA 1
ATOM 639 C C . ILE A 1 79 ? 4.816 17.562 10.914 1 98.19 79 ILE A C 1
ATOM 641 O O . ILE A 1 79 ? 5.23 16.406 11.039 1 98.19 79 ILE A O 1
ATOM 645 N N . ILE A 1 80 ? 3.934 17.906 10.008 1 97.81 80 ILE A N 1
ATOM 646 C CA . ILE A 1 80 ? 3.35 16.922 9.102 1 97.81 80 ILE A CA 1
ATOM 647 C C . ILE A 1 80 ? 4.441 16.328 8.227 1 97.81 80 ILE A C 1
ATOM 649 O O . ILE A 1 80 ? 4.484 15.109 8.016 1 97.81 80 ILE A O 1
ATOM 653 N N . VAL A 1 81 ? 5.301 17.156 7.723 1 96.75 81 VAL A N 1
ATOM 654 C CA . VAL A 1 81 ? 6.395 16.672 6.883 1 96.75 81 VAL A CA 1
ATOM 655 C C . VAL A 1 81 ? 7.254 15.68 7.676 1 96.75 81 VAL A C 1
ATOM 657 O O . VAL A 1 81 ? 7.598 14.609 7.176 1 96.75 81 VAL A O 1
ATOM 660 N N . GLU A 1 82 ? 7.523 16.031 8.891 1 96.88 82 GLU A N 1
ATOM 661 C CA . GLU A 1 82 ? 8.328 15.156 9.742 1 96.88 82 GLU A CA 1
ATOM 662 C C . GLU A 1 82 ? 7.598 13.844 10.023 1 96.88 82 GLU A C 1
ATOM 664 O O . GLU A 1 82 ? 8.219 12.781 10.047 1 96.88 82 GLU A O 1
ATOM 669 N N . GLU A 1 83 ? 6.352 13.953 10.297 1 97.31 83 GLU A N 1
ATOM 670 C CA . GLU A 1 83 ? 5.551 12.758 10.547 1 97.31 83 GLU A CA 1
ATOM 671 C C . GLU A 1 83 ? 5.531 11.836 9.328 1 97.31 83 GLU A C 1
ATOM 673 O O . GLU A 1 83 ? 5.652 10.617 9.469 1 97.31 83 GLU A O 1
ATOM 678 N N . ARG A 1 84 ? 5.391 12.375 8.156 1 96.25 84 ARG A N 1
ATOM 679 C CA . ARG A 1 84 ? 5.375 11.594 6.926 1 96.25 84 ARG A CA 1
ATOM 680 C C . ARG A 1 84 ? 6.734 10.953 6.672 1 96.25 84 ARG A C 1
ATOM 682 O O . ARG A 1 84 ? 6.809 9.812 6.215 1 96.25 84 ARG A O 1
ATOM 689 N N . ARG A 1 85 ? 7.773 11.68 6.961 1 96.38 85 ARG A N 1
ATOM 690 C CA . ARG A 1 85 ? 9.117 11.133 6.824 1 96.38 85 ARG A CA 1
ATOM 691 C C . ARG A 1 85 ? 9.328 9.953 7.77 1 96.38 85 ARG A C 1
ATOM 693 O O . ARG A 1 85 ? 9.875 8.922 7.371 1 96.38 85 ARG A O 1
ATOM 700 N N . ASP A 1 86 ? 8.859 10.195 8.977 1 96.38 86 ASP A N 1
ATOM 701 C CA . ASP A 1 86 ? 8.984 9.141 9.977 1 96.38 86 ASP A CA 1
ATOM 702 C C . ASP A 1 86 ? 8.219 7.887 9.555 1 96.38 86 ASP A C 1
ATOM 704 O O . ASP A 1 86 ? 8.734 6.773 9.648 1 96.38 86 ASP A O 1
ATOM 708 N N . GLU A 1 87 ? 7.012 8.07 9.117 1 95.69 87 GLU A N 1
ATOM 709 C CA . GLU A 1 87 ? 6.199 6.953 8.641 1 95.69 87 GLU A CA 1
ATOM 710 C C . GLU A 1 87 ? 6.855 6.258 7.453 1 95.69 87 GLU A C 1
ATOM 712 O O . GLU A 1 87 ? 6.836 5.031 7.355 1 95.69 87 GLU A O 1
ATOM 717 N N . PHE A 1 88 ? 7.418 7.027 6.555 1 97.06 88 PHE A N 1
ATOM 718 C CA . PHE A 1 88 ? 8.094 6.477 5.387 1 97.06 88 PHE A CA 1
ATOM 719 C C . PHE A 1 88 ? 9.258 5.586 5.805 1 97.06 88 PHE A C 1
ATOM 721 O O . PHE A 1 88 ? 9.367 4.445 5.348 1 97.06 88 PHE A O 1
ATOM 728 N N . PHE A 1 89 ? 10.055 6.004 6.73 1 96.19 89 PHE A N 1
ATOM 729 C CA . PHE A 1 89 ? 11.266 5.301 7.117 1 96.19 89 PHE A CA 1
ATOM 730 C C . PHE A 1 89 ? 10.938 4.078 7.969 1 96.19 89 PHE A C 1
ATOM 732 O O . PHE A 1 89 ? 11.609 3.049 7.875 1 96.19 89 PHE A O 1
ATOM 739 N N . HIS A 1 90 ? 9.906 4.121 8.75 1 94.06 90 HIS A N 1
ATOM 740 C CA . HIS A 1 90 ? 9.719 3.061 9.734 1 94.06 90 HIS A CA 1
ATOM 741 C C . HIS A 1 90 ? 8.609 2.107 9.305 1 94.06 90 HIS A C 1
ATOM 743 O O . HIS A 1 90 ? 8.484 1.005 9.836 1 94.06 90 HIS A O 1
ATOM 749 N N . ASP A 1 91 ? 7.828 2.572 8.32 1 94.12 91 ASP A N 1
ATOM 750 C CA . ASP A 1 91 ? 6.77 1.684 7.852 1 94.12 91 ASP A CA 1
ATOM 751 C C . ASP A 1 91 ? 6.984 1.286 6.395 1 94.12 91 ASP A C 1
ATOM 753 O O . ASP A 1 91 ? 7.266 0.123 6.098 1 94.12 91 ASP A O 1
ATOM 757 N N . THR A 1 92 ? 6.965 2.271 5.527 1 95.25 92 THR A N 1
ATOM 758 C CA . THR A 1 92 ? 7.035 2.014 4.094 1 95.25 92 THR A CA 1
ATOM 759 C C . THR A 1 92 ? 8.32 1.279 3.734 1 95.25 92 THR A C 1
ATOM 761 O O . THR A 1 92 ? 8.289 0.24 3.072 1 95.25 92 THR A O 1
ATOM 764 N N . LEU A 1 93 ? 9.492 1.724 4.223 1 96.56 93 LEU A N 1
ATOM 765 C CA . LEU A 1 93 ? 10.773 1.11 3.863 1 96.56 93 LEU A CA 1
ATOM 766 C C . LEU A 1 93 ? 10.898 -0.281 4.477 1 96.56 93 LEU A C 1
ATOM 768 O O . LEU A 1 93 ? 11.492 -1.178 3.875 1 96.56 93 LEU A O 1
ATOM 772 N N . ASP A 1 94 ? 10.359 -0.433 5.695 1 95.38 94 ASP A N 1
ATOM 773 C CA . ASP A 1 94 ? 10.406 -1.759 6.305 1 95.38 94 ASP A CA 1
ATOM 774 C C . ASP A 1 94 ? 9.672 -2.785 5.445 1 95.38 94 ASP A C 1
ATOM 776 O O . ASP A 1 94 ? 10.148 -3.908 5.27 1 95.38 94 ASP A O 1
ATOM 780 N N . ASP A 1 95 ? 8.531 -2.35 4.98 1 94.44 95 ASP A N 1
ATOM 781 C CA . ASP A 1 95 ? 7.766 -3.229 4.102 1 94.44 95 ASP A CA 1
ATOM 782 C C . ASP A 1 95 ? 8.539 -3.525 2.818 1 94.44 95 ASP A C 1
ATOM 784 O O . ASP A 1 95 ? 8.586 -4.668 2.361 1 94.44 95 ASP A O 1
ATOM 788 N N . VAL A 1 96 ? 9.156 -2.561 2.238 1 97 96 VAL A N 1
ATOM 789 C CA . VAL A 1 96 ? 9.914 -2.693 0.997 1 97 96 VAL A CA 1
ATOM 790 C C . VAL A 1 96 ? 11.109 -3.617 1.216 1 97 96 VAL A C 1
ATOM 792 O O . VAL A 1 96 ? 11.359 -4.523 0.416 1 97 96 VAL A O 1
ATOM 795 N N . PHE A 1 97 ? 11.789 -3.432 2.342 1 96.75 97 PHE A N 1
ATOM 796 C CA . PHE A 1 97 ? 12.969 -4.246 2.639 1 96.75 97 PHE A CA 1
ATOM 797 C C . PHE A 1 97 ? 12.578 -5.707 2.826 1 96.75 97 PHE A C 1
ATOM 799 O O . PHE A 1 97 ? 13.297 -6.605 2.387 1 96.75 97 PHE A O 1
ATOM 806 N N . ARG A 1 98 ? 11.531 -5.957 3.512 1 94.75 98 ARG A N 1
ATOM 807 C CA . ARG A 1 98 ? 11.047 -7.324 3.674 1 94.75 98 ARG A CA 1
ATOM 808 C C . ARG A 1 98 ? 10.75 -7.965 2.32 1 94.75 98 ARG A C 1
ATOM 810 O O . ARG A 1 98 ? 11.086 -9.133 2.092 1 94.75 98 ARG A O 1
ATOM 817 N N . GLU A 1 99 ? 10.062 -7.18 1.45 1 94.44 99 GLU A N 1
ATOM 818 C CA . GLU A 1 99 ? 9.758 -7.688 0.117 1 94.44 99 GLU A CA 1
ATOM 819 C C . GLU A 1 99 ? 11.031 -7.973 -0.675 1 94.44 99 GLU A C 1
ATOM 821 O O . GLU A 1 99 ? 11.109 -8.977 -1.39 1 94.44 99 GLU A O 1
ATOM 826 N N . MET A 1 100 ? 12.008 -7.141 -0.633 1 96.25 100 MET A N 1
ATOM 827 C CA . MET A 1 100 ? 13.305 -7.359 -1.276 1 96.25 100 MET A CA 1
ATOM 828 C C . MET A 1 100 ? 13.922 -8.68 -0.83 1 96.25 100 MET A C 1
ATOM 830 O O . MET A 1 100 ? 14.43 -9.445 -1.652 1 96.25 100 MET A O 1
ATOM 834 N N . ASP A 1 101 ? 13.797 -8.867 0.525 1 95.12 101 ASP A N 1
ATOM 835 C CA . ASP A 1 101 ? 14.352 -10.102 1.086 1 95.12 101 ASP A CA 1
ATOM 836 C C . ASP A 1 101 ? 13.664 -11.328 0.5 1 95.12 101 ASP A C 1
ATOM 838 O O . ASP A 1 101 ? 14.328 -12.281 0.083 1 95.12 101 ASP A O 1
ATOM 842 N N . ILE A 1 102 ? 12.422 -11.281 0.437 1 92.44 102 ILE A N 1
ATOM 843 C CA . ILE A 1 102 ? 11.633 -12.414 -0.052 1 92.44 102 ILE A CA 1
ATOM 844 C C . ILE A 1 102 ? 11.938 -12.648 -1.53 1 92.44 102 ILE A C 1
ATOM 846 O O . ILE A 1 102 ? 12.086 -13.789 -1.965 1 92.44 102 ILE A O 1
ATOM 850 N N . LEU A 1 103 ? 12.125 -11.594 -2.383 1 94.38 103 LEU A N 1
ATOM 851 C CA . LEU A 1 103 ? 12.273 -11.68 -3.83 1 94.38 103 LEU A CA 1
ATOM 852 C C . LEU A 1 103 ? 13.734 -11.852 -4.223 1 94.38 103 LEU A C 1
ATOM 854 O O . LEU A 1 103 ? 14.047 -12.078 -5.395 1 94.38 103 LEU A O 1
ATOM 858 N N . GLY A 1 104 ? 14.648 -11.727 -3.24 1 95.31 104 GLY A N 1
ATOM 859 C CA . GLY A 1 104 ? 16.062 -11.836 -3.539 1 95.31 104 GLY A CA 1
ATOM 860 C C . GLY A 1 104 ? 16.609 -10.633 -4.285 1 95.31 104 GLY A C 1
ATOM 861 O O . GLY A 1 104 ? 17.438 -10.781 -5.188 1 95.31 104 GLY A O 1
ATOM 862 N N . ILE A 1 105 ? 16.172 -9.492 -3.971 1 96.44 105 ILE A N 1
ATOM 863 C CA . ILE A 1 105 ? 16.609 -8.25 -4.609 1 96.44 105 ILE A CA 1
ATOM 864 C C . ILE A 1 105 ? 17.609 -7.527 -3.715 1 96.44 105 ILE A C 1
ATOM 866 O O . ILE A 1 105 ? 17.375 -7.359 -2.516 1 96.44 105 ILE A O 1
ATOM 870 N N . SER A 1 106 ? 18.672 -7.066 -4.246 1 96 106 SER A N 1
ATOM 871 C CA . SER A 1 106 ? 19.703 -6.371 -3.475 1 96 106 SER A CA 1
ATOM 872 C C . SER A 1 106 ? 19.453 -4.867 -3.449 1 96 106 SER A C 1
ATOM 874 O O . SER A 1 106 ? 18.703 -4.344 -4.281 1 96 106 SER A O 1
ATOM 876 N N . ILE A 1 107 ? 20.078 -4.195 -2.482 1 97.12 107 ILE A N 1
ATOM 877 C CA . ILE A 1 107 ? 19.953 -2.742 -2.406 1 97.12 107 ILE A CA 1
ATOM 878 C C . ILE A 1 107 ? 20.609 -2.107 -3.627 1 97.12 107 ILE A C 1
ATOM 880 O O . ILE A 1 107 ? 20.156 -1.078 -4.125 1 97.12 107 ILE A O 1
ATOM 884 N N . ASP A 1 108 ? 21.578 -2.721 -4.176 1 97.19 108 ASP A N 1
ATOM 885 C CA . ASP A 1 108 ? 22.219 -2.211 -5.379 1 97.19 108 ASP A CA 1
ATOM 886 C C . ASP A 1 108 ? 21.266 -2.232 -6.574 1 97.19 108 ASP A C 1
ATOM 888 O O . ASP A 1 108 ? 21.312 -1.34 -7.422 1 97.19 108 ASP A O 1
ATOM 892 N N . ASP A 1 109 ? 20.469 -3.238 -6.652 1 97 109 ASP A N 1
ATOM 893 C CA . ASP A 1 109 ? 19.453 -3.303 -7.691 1 97 109 ASP A CA 1
ATOM 894 C C . ASP A 1 109 ? 18.5 -2.113 -7.602 1 97 109 ASP A C 1
ATOM 896 O O . ASP A 1 109 ? 18.141 -1.527 -8.625 1 97 109 ASP A O 1
ATOM 900 N N . VAL A 1 110 ? 18.109 -1.749 -6.406 1 97.62 110 VAL A N 1
ATOM 901 C CA . VAL A 1 110 ? 17.172 -0.65 -6.18 1 97.62 110 VAL A CA 1
ATOM 902 C C . VAL A 1 110 ? 17.828 0.674 -6.559 1 97.62 110 VAL A C 1
ATOM 904 O O . VAL A 1 110 ? 17.219 1.51 -7.227 1 97.62 110 VAL A O 1
ATOM 907 N N . VAL A 1 111 ? 19.078 0.849 -6.145 1 97.38 111 VAL A N 1
ATOM 908 C CA . VAL A 1 111 ? 19.812 2.068 -6.453 1 97.38 111 VAL A CA 1
ATOM 909 C C . VAL A 1 111 ? 19.953 2.227 -7.965 1 97.38 111 VAL A C 1
ATOM 911 O O . VAL A 1 111 ? 19.766 3.322 -8.5 1 97.38 111 VAL A O 1
ATOM 914 N N . LYS A 1 112 ? 20.25 1.143 -8.602 1 96.69 112 LYS A N 1
ATOM 915 C CA . LYS A 1 112 ? 20.359 1.173 -10.055 1 96.69 112 LYS A CA 1
ATOM 916 C C . LYS A 1 112 ? 19.047 1.594 -10.695 1 96.69 112 LYS A C 1
ATOM 918 O O . LYS A 1 112 ? 19.031 2.436 -11.602 1 96.69 112 LYS A O 1
ATOM 923 N N . ARG A 1 113 ? 17.984 0.994 -10.219 1 96.25 113 ARG A N 1
ATOM 924 C CA . ARG A 1 113 ? 16.672 1.35 -10.75 1 96.25 113 ARG A CA 1
ATOM 925 C C . ARG A 1 113 ? 16.359 2.818 -10.492 1 96.25 113 ARG A C 1
ATOM 927 O O . ARG A 1 113 ? 15.734 3.482 -11.32 1 96.25 113 ARG A O 1
ATOM 934 N N . TYR A 1 114 ? 16.656 3.363 -9.328 1 95.94 114 TYR A N 1
ATOM 935 C CA . TYR A 1 114 ? 16.422 4.758 -8.969 1 95.94 114 TYR A CA 1
ATOM 936 C C . TYR A 1 114 ? 17.172 5.695 -9.906 1 95.94 114 TYR A C 1
ATOM 938 O O . TYR A 1 114 ? 16.609 6.684 -10.383 1 95.94 114 TYR A O 1
ATOM 946 N N . ARG A 1 115 ? 18.406 5.379 -10.164 1 94.25 115 ARG A N 1
ATOM 947 C CA . ARG A 1 115 ? 19.234 6.211 -11.023 1 94.25 115 ARG A CA 1
ATOM 948 C C . ARG A 1 115 ? 18.703 6.223 -12.453 1 94.25 115 ARG A C 1
ATOM 950 O O . ARG A 1 115 ? 18.734 7.262 -13.117 1 94.25 115 ARG A O 1
ATOM 957 N N . ASP A 1 116 ? 18.219 5.051 -12.898 1 90.81 116 ASP A N 1
ATOM 958 C CA . ASP A 1 116 ? 17.625 4.969 -14.227 1 90.81 116 ASP A CA 1
ATOM 959 C C . ASP A 1 116 ? 16.344 5.801 -14.305 1 90.81 116 ASP A C 1
ATOM 961 O O . ASP A 1 116 ? 16.016 6.324 -15.367 1 90.81 116 ASP A O 1
ATOM 965 N N . HIS A 1 117 ? 15.625 5.859 -13.164 1 83.12 117 HIS A N 1
ATOM 966 C CA . HIS A 1 117 ? 14.375 6.609 -13.07 1 83.12 117 HIS A CA 1
ATOM 967 C C . HIS A 1 117 ? 14.625 8.109 -13.172 1 83.12 117 HIS A C 1
ATOM 969 O O . HIS A 1 117 ? 13.852 8.828 -13.805 1 83.12 117 HIS A O 1
ATOM 975 N N . ILE A 1 118 ? 15.602 8.578 -12.5 1 81.19 118 ILE A N 1
ATOM 976 C CA . ILE A 1 118 ? 15.906 10 -12.492 1 81.19 118 ILE A CA 1
ATOM 977 C C . ILE A 1 118 ? 16.469 10.414 -13.852 1 81.19 118 ILE A C 1
ATOM 979 O O . ILE A 1 118 ? 16.156 11.5 -14.352 1 81.19 118 ILE A O 1
ATOM 983 N N . THR A 1 119 ? 17.219 9.508 -14.469 1 73.81 119 THR A N 1
ATOM 984 C CA . THR A 1 119 ? 17.859 9.852 -15.734 1 73.81 119 THR A CA 1
ATOM 985 C C . THR A 1 119 ? 16.859 9.742 -16.891 1 73.81 119 THR A C 1
ATOM 987 O O . THR A 1 119 ? 17.094 10.297 -17.969 1 73.81 119 THR A O 1
ATOM 990 N N . SER A 1 120 ? 15.664 9.141 -16.688 1 64.31 120 SER A N 1
ATOM 991 C CA . SER A 1 120 ? 14.703 9.039 -17.781 1 64.31 120 SER A CA 1
ATOM 992 C C . SER A 1 120 ? 13.695 10.188 -17.734 1 64.31 120 SER A C 1
ATOM 994 O O . SER A 1 120 ? 13.367 10.688 -16.656 1 64.31 120 SER A O 1
ATOM 996 N N . MET B 1 1 ? -15.219 9.93 1.723 1 32.62 1 MET B N 1
ATOM 997 C CA . MET B 1 1 ? -13.867 9.5 2.074 1 32.62 1 MET B CA 1
ATOM 998 C C . MET B 1 1 ? -13.586 8.094 1.563 1 32.62 1 MET B C 1
ATOM 1000 O O . MET B 1 1 ? -14.188 7.125 2.041 1 32.62 1 MET B O 1
ATOM 1004 N N . ASP B 1 2 ? -13.719 7.996 0.473 1 39.44 2 ASP B N 1
ATOM 1005 C CA . ASP B 1 2 ? -13.445 6.711 -0.166 1 39.44 2 ASP B CA 1
ATOM 1006 C C . ASP B 1 2 ? -12.078 6.176 0.235 1 39.44 2 ASP B C 1
ATOM 1008 O O . ASP B 1 2 ? -11.047 6.637 -0.273 1 39.44 2 ASP B O 1
ATOM 1012 N N . PHE B 1 3 ? -11.727 6.117 1.738 1 42.12 3 PHE B N 1
ATOM 1013 C CA . PHE B 1 3 ? -10.633 5.379 2.357 1 42.12 3 PHE B CA 1
ATOM 1014 C C . PHE B 1 3 ? -9.914 4.516 1.329 1 42.12 3 PHE B C 1
ATOM 1016 O O . PHE B 1 3 ? -10.484 3.557 0.807 1 42.12 3 PHE B O 1
ATOM 1023 N N . LYS B 1 4 ? -9.32 5.219 0.507 1 42.5 4 LYS B N 1
ATOM 1024 C CA . LYS B 1 4 ? -8.75 5.027 -0.821 1 42.5 4 LYS B CA 1
ATOM 1025 C C . LYS B 1 4 ? -8.32 3.578 -1.035 1 42.5 4 LYS B C 1
ATOM 1027 O O . LYS B 1 4 ? -7.887 2.908 -0.096 1 42.5 4 LYS B O 1
ATOM 1032 N N . ASN B 1 5 ? -8.391 3.088 -2.229 1 49.56 5 ASN B N 1
ATOM 1033 C CA . ASN B 1 5 ? -8.734 1.993 -3.131 1 49.56 5 ASN B CA 1
ATOM 1034 C C . ASN B 1 5 ? -7.609 0.966 -3.217 1 49.56 5 ASN B C 1
ATOM 1036 O O . ASN B 1 5 ? -6.457 1.321 -3.479 1 49.56 5 ASN B O 1
ATOM 1040 N N . ASN B 1 6 ? -7.828 -0.029 -2.488 1 61.81 6 ASN B N 1
ATOM 1041 C CA . ASN B 1 6 ? -7.457 -1.438 -2.426 1 61.81 6 ASN B CA 1
ATOM 1042 C C . ASN B 1 6 ? -7.066 -1.978 -3.799 1 61.81 6 ASN B C 1
ATOM 1044 O O . ASN B 1 6 ? -7.492 -1.442 -4.824 1 61.81 6 ASN B O 1
ATOM 1048 N N . LYS B 1 7 ? -6.027 -2.545 -3.814 1 78.44 7 LYS B N 1
ATOM 1049 C CA . LYS B 1 7 ? -5.688 -3.357 -4.98 1 78.44 7 LYS B CA 1
ATOM 1050 C C . LYS B 1 7 ? -6.941 -3.912 -5.648 1 78.44 7 LYS B C 1
ATOM 1052 O O . LYS B 1 7 ? -7.863 -4.367 -4.973 1 78.44 7 LYS B O 1
ATOM 1057 N N . PRO B 1 8 ? -7.113 -3.641 -7.074 1 88.25 8 PRO B N 1
ATOM 1058 C CA . PRO B 1 8 ? -8.242 -4.258 -7.777 1 88.25 8 PRO B CA 1
ATOM 1059 C C . PRO B 1 8 ? -8.508 -5.688 -7.32 1 88.25 8 PRO B C 1
ATOM 1061 O O . PRO B 1 8 ? -7.566 -6.438 -7.039 1 88.25 8 PRO B O 1
ATOM 1064 N N . ILE B 1 9 ? -9.672 -6.031 -7.285 1 89.88 9 ILE B N 1
ATOM 1065 C CA . ILE B 1 9 ? -10.086 -7.32 -6.738 1 89.88 9 ILE B CA 1
ATOM 1066 C C . ILE B 1 9 ? -9.422 -8.453 -7.516 1 89.88 9 ILE B C 1
ATOM 1068 O O . ILE B 1 9 ? -8.969 -9.438 -6.93 1 89.88 9 ILE B O 1
ATOM 1072 N N . TYR B 1 10 ? -9.344 -8.391 -8.852 1 94.94 10 TYR B N 1
ATOM 1073 C CA . TYR B 1 10 ? -8.75 -9.461 -9.641 1 94.94 10 TYR B CA 1
ATOM 1074 C C . TYR B 1 10 ? -7.277 -9.641 -9.297 1 94.94 10 TYR B C 1
ATOM 1076 O O . TYR B 1 10 ? -6.762 -10.766 -9.336 1 94.94 10 TYR B O 1
ATOM 1084 N N . LYS B 1 11 ? -6.656 -8.578 -8.961 1 94.44 11 LYS B N 1
ATOM 1085 C CA . LYS B 1 11 ? -5.258 -8.68 -8.547 1 94.44 11 LYS B CA 1
ATOM 1086 C C . LYS B 1 11 ? -5.137 -9.383 -7.199 1 94.44 11 LYS B C 1
ATOM 1088 O O . LYS B 1 11 ? -4.184 -10.133 -6.965 1 94.44 11 LYS B O 1
ATOM 1093 N N . GLN B 1 12 ? -6.051 -9.086 -6.402 1 93.5 12 GLN B N 1
ATOM 1094 C CA . GLN B 1 12 ? -6.082 -9.766 -5.113 1 93.5 12 GLN B CA 1
ATOM 1095 C C . GLN B 1 12 ? -6.297 -11.266 -5.293 1 93.5 12 GLN B C 1
ATOM 1097 O O . GLN B 1 12 ? -5.703 -12.078 -4.574 1 93.5 12 GLN B O 1
ATOM 1102 N N . ILE B 1 13 ? -7.086 -11.523 -6.184 1 95.62 13 ILE B N 1
ATOM 1103 C CA . ILE B 1 13 ? -7.324 -12.93 -6.5 1 95.62 13 ILE B CA 1
ATOM 1104 C C . ILE B 1 13 ? -6.039 -13.57 -7.016 1 95.62 13 ILE B C 1
ATOM 1106 O O . ILE B 1 13 ? -5.68 -14.672 -6.605 1 95.62 13 ILE B O 1
ATOM 1110 N N . ILE B 1 14 ? -5.398 -12.875 -7.859 1 97 14 ILE B N 1
ATOM 1111 C CA . ILE B 1 14 ? -4.133 -13.359 -8.398 1 97 14 ILE B CA 1
ATOM 1112 C C . ILE B 1 14 ? -3.148 -13.617 -7.262 1 97 14 ILE B C 1
ATOM 1114 O O . ILE B 1 14 ? -2.51 -14.672 -7.211 1 97 14 ILE B O 1
ATOM 1118 N N . ASP B 1 15 ? -3.109 -12.727 -6.383 1 95.44 15 ASP B N 1
ATOM 1119 C CA . ASP B 1 15 ? -2.207 -12.875 -5.246 1 95.44 15 ASP B CA 1
ATOM 1120 C C . ASP B 1 15 ? -2.58 -14.094 -4.402 1 95.44 15 ASP B C 1
ATOM 1122 O O . ASP B 1 15 ? -1.703 -14.812 -3.926 1 95.44 15 ASP B O 1
ATOM 1126 N N . TYR B 1 16 ? -3.793 -14.258 -4.188 1 96.06 16 TYR B N 1
ATOM 1127 C CA . TYR B 1 16 ? -4.289 -15.422 -3.473 1 96.06 16 TYR B CA 1
ATOM 1128 C C . TYR B 1 16 ? -3.836 -16.719 -4.152 1 96.06 16 TYR B C 1
ATOM 1130 O O . TYR B 1 16 ? -3.33 -17.625 -3.494 1 96.06 16 TYR B O 1
ATOM 1138 N N . CYS B 1 17 ? -4.008 -16.781 -5.453 1 98.19 17 CYS B N 1
ATOM 1139 C CA . CYS B 1 17 ? -3.605 -17.953 -6.234 1 98.19 17 CYS B CA 1
ATOM 1140 C C . CYS B 1 17 ? -2.1 -18.172 -6.156 1 98.19 17 CYS B C 1
ATOM 1142 O O . CYS B 1 17 ? -1.639 -19.297 -5.953 1 98.19 17 CYS B O 1
ATOM 1144 N N . PHE B 1 18 ? -1.384 -17.094 -6.27 1 97.56 18 PHE B N 1
ATOM 1145 C CA . PHE B 1 18 ? 0.068 -17.156 -6.16 1 97.56 18 PHE B CA 1
ATOM 1146 C C . PHE B 1 18 ? 0.479 -17.781 -4.832 1 97.56 18 PHE B C 1
ATOM 1148 O O . PHE B 1 18 ? 1.353 -18.656 -4.793 1 97.56 18 PHE B O 1
ATOM 1155 N N . GLY B 1 19 ? -0.155 -17.344 -3.799 1 96.69 19 GLY B N 1
ATOM 1156 C CA . GLY B 1 19 ? 0.144 -17.891 -2.484 1 96.69 19 GLY B CA 1
ATOM 1157 C C . GLY B 1 19 ? -0.055 -19.391 -2.396 1 96.69 19 GLY B C 1
ATOM 1158 O O . GLY B 1 19 ? 0.794 -20.109 -1.858 1 96.69 19 GLY B O 1
ATOM 1159 N N . ASN B 1 20 ? -1.123 -19.828 -2.941 1 97.69 20 ASN B N 1
ATOM 1160 C CA . ASN B 1 20 ? -1.44 -21.25 -2.896 1 97.69 20 ASN B CA 1
ATOM 1161 C C . ASN B 1 20 ? -0.451 -22.062 -3.719 1 97.69 20 ASN B C 1
ATOM 1163 O O . ASN B 1 20 ? -0.063 -23.156 -3.316 1 97.69 20 ASN B O 1
ATOM 1167 N N . ILE B 1 21 ? -0.042 -21.516 -4.805 1 98.25 21 ILE B N 1
ATOM 1168 C CA . ILE B 1 21 ? 0.91 -22.219 -5.66 1 98.25 21 ILE B CA 1
ATOM 1169 C C . ILE B 1 21 ? 2.285 -22.234 -4.996 1 98.25 21 ILE B C 1
ATOM 1171 O O . ILE B 1 21 ? 2.936 -23.281 -4.934 1 98.25 21 ILE B O 1
ATOM 1175 N N . MET B 1 22 ? 2.672 -21.141 -4.414 1 96.75 22 MET B N 1
ATOM 1176 C CA . MET B 1 22 ? 3.996 -21 -3.818 1 96.75 22 MET B CA 1
ATOM 1177 C C . MET B 1 22 ? 4.113 -21.844 -2.551 1 96.75 22 MET B C 1
ATOM 1179 O O . MET B 1 22 ? 5.188 -22.359 -2.236 1 96.75 22 MET B O 1
ATOM 1183 N N . SER B 1 23 ? 3.006 -22 -1.855 1 96.19 23 SER B N 1
ATOM 1184 C CA . SER B 1 23 ? 3.004 -22.781 -0.616 1 96.19 23 SER B CA 1
ATOM 1185 C C . SER B 1 23 ? 2.955 -24.266 -0.896 1 96.19 23 SER B C 1
ATOM 1187 O O . SER B 1 23 ? 3.211 -25.078 -0.004 1 96.19 23 SER B O 1
ATOM 1189 N N . GLY B 1 24 ? 2.508 -24.594 -2.094 1 96.62 24 GLY B N 1
ATOM 1190 C CA . GLY B 1 24 ? 2.381 -26 -2.475 1 96.62 24 GLY B CA 1
ATOM 1191 C C . GLY B 1 24 ? 0.982 -26.547 -2.268 1 96.62 24 GLY B C 1
ATOM 1192 O O . GLY B 1 24 ? 0.71 -27.703 -2.592 1 96.62 24 GLY B O 1
ATOM 1193 N N . GLU B 1 25 ? 0.101 -25.734 -1.711 1 97.19 25 GLU B N 1
ATOM 1194 C CA . GLU B 1 25 ? -1.289 -26.172 -1.59 1 97.19 25 GLU B CA 1
ATOM 1195 C C . GLU B 1 25 ? -1.867 -26.562 -2.949 1 97.19 25 GLU B C 1
ATOM 1197 O O . GLU B 1 25 ? -2.615 -27.531 -3.057 1 97.19 25 GLU B O 1
ATOM 1202 N N . TRP B 1 26 ? -1.598 -25.719 -3.893 1 98 26 TRP B N 1
ATOM 1203 C CA . TRP B 1 26 ? -1.842 -26.094 -5.281 1 98 26 TRP B CA 1
ATOM 1204 C C . TRP B 1 26 ? -0.577 -26.656 -5.926 1 98 26 TRP B C 1
ATOM 1206 O O . TRP B 1 26 ? 0.33 -25.906 -6.285 1 98 26 TRP B O 1
ATOM 1216 N N . ALA B 1 27 ? -0.501 -27.938 -6.148 1 97.44 27 ALA B N 1
ATOM 1217 C CA . ALA B 1 27 ? 0.714 -28.625 -6.59 1 97.44 27 ALA B CA 1
ATOM 1218 C C . ALA B 1 27 ? 0.929 -28.438 -8.086 1 97.44 27 ALA B C 1
ATOM 1220 O O . ALA B 1 27 ? -0.033 -28.297 -8.844 1 97.44 27 ALA B O 1
ATOM 1221 N N . VAL B 1 28 ? 2.17 -28.422 -8.469 1 96.75 28 VAL B N 1
ATOM 1222 C CA . VAL B 1 28 ? 2.506 -28.422 -9.883 1 96.75 28 VAL B CA 1
ATOM 1223 C C . VAL B 1 28 ? 1.768 -29.562 -10.594 1 96.75 28 VAL B C 1
ATOM 1225 O O . VAL B 1 28 ? 1.699 -30.672 -10.078 1 96.75 28 VAL B O 1
ATOM 1228 N N . ASP B 1 29 ? 1.161 -29.234 -11.664 1 97.06 29 ASP B N 1
ATOM 1229 C CA . ASP B 1 29 ? 0.378 -30.141 -12.492 1 97.06 29 ASP B CA 1
ATOM 1230 C C . ASP B 1 29 ? -0.875 -30.609 -11.758 1 97.06 29 ASP B C 1
ATOM 1232 O O . ASP B 1 29 ? -1.545 -31.547 -12.211 1 97.06 29 ASP B O 1
ATOM 1236 N N . GLY B 1 30 ? -1.126 -30.016 -10.664 1 97.44 30 GLY B N 1
ATOM 1237 C CA . GLY B 1 30 ? -2.365 -30.281 -9.953 1 97.44 30 GLY B CA 1
ATOM 1238 C C . GLY B 1 30 ? -3.514 -29.406 -10.406 1 97.44 30 GLY B C 1
ATOM 1239 O O . GLY B 1 30 ? -3.293 -28.297 -10.906 1 97.44 30 GLY B O 1
ATOM 1240 N N . ARG B 1 31 ? -4.668 -29.938 -10.172 1 97.5 31 ARG B N 1
ATOM 1241 C CA . ARG B 1 31 ? -5.863 -29.188 -10.547 1 97.5 31 ARG B CA 1
ATOM 1242 C C . ARG B 1 31 ? -6.109 -28.031 -9.586 1 97.5 31 ARG B C 1
ATOM 1244 O O . ARG B 1 31 ? -5.93 -28.172 -8.375 1 97.5 31 ARG B O 1
ATOM 1251 N N . VAL B 1 32 ? -6.496 -26.875 -10.133 1 98.19 32 VAL B N 1
ATOM 1252 C CA . VAL B 1 32 ? -6.891 -25.734 -9.305 1 98.19 32 VAL B CA 1
ATOM 1253 C C . VAL B 1 32 ? -8.406 -25.578 -9.344 1 98.19 32 VAL B C 1
ATOM 1255 O O . VAL B 1 32 ? -9.078 -26.125 -10.219 1 98.19 32 VAL B O 1
ATOM 1258 N N . PRO B 1 33 ? -8.984 -24.859 -8.422 1 98.06 33 PRO B N 1
ATOM 1259 C CA . PRO B 1 33 ? -10.438 -24.656 -8.438 1 98.06 33 PRO B CA 1
ATOM 1260 C C . PRO B 1 33 ? -10.945 -24.109 -9.766 1 98.06 33 PRO B C 1
ATOM 1262 O O . PRO B 1 33 ? -10.258 -23.328 -10.422 1 98.06 33 PRO B O 1
ATOM 1265 N N . SER B 1 34 ? -12.117 -24.5 -10.125 1 97.44 34 SER B N 1
ATOM 1266 C CA . SER B 1 34 ? -12.781 -23.906 -11.281 1 97.44 34 SER B CA 1
ATOM 1267 C C . SER B 1 34 ? -13.164 -22.453 -11.008 1 97.44 34 SER B C 1
ATOM 1269 O O . SER B 1 34 ? -13.109 -21.984 -9.867 1 97.44 34 SER B O 1
ATOM 1271 N N . ILE B 1 35 ? -13.5 -21.734 -12.031 1 97.38 35 ILE B N 1
ATOM 1272 C CA . ILE B 1 35 ? -13.93 -20.344 -11.914 1 97.38 35 ILE B CA 1
ATOM 1273 C C . ILE B 1 35 ? -15.109 -20.25 -10.945 1 97.38 35 ILE B C 1
ATOM 1275 O O . ILE B 1 35 ? -15.117 -19.406 -10.047 1 97.38 35 ILE B O 1
ATOM 1279 N N . LYS B 1 36 ? -16.047 -21.219 -11.008 1 97.25 36 LYS B N 1
ATOM 1280 C CA . LYS B 1 36 ? -17.219 -21.234 -10.133 1 97.25 36 LYS B CA 1
ATOM 1281 C C . LYS B 1 36 ? -16.828 -21.531 -8.695 1 97.25 36 LYS B C 1
ATOM 1283 O O . LYS B 1 36 ? -17.281 -20.859 -7.766 1 97.25 36 LYS B O 1
ATOM 1288 N N . GLU B 1 37 ? -16.062 -22.531 -8.539 1 97.62 37 GLU B N 1
ATOM 1289 C CA . GLU B 1 37 ? -15.617 -22.906 -7.203 1 97.62 37 GLU B CA 1
ATOM 1290 C C . GLU B 1 37 ? -14.914 -21.75 -6.496 1 97.62 37 GLU B C 1
ATOM 1292 O O . GLU B 1 37 ? -15.188 -21.484 -5.324 1 97.62 37 GLU B O 1
ATOM 1297 N N . LEU B 1 38 ? -14.031 -21.047 -7.211 1 97.5 38 LEU B N 1
ATOM 1298 C CA . LEU B 1 38 ? -13.258 -19.969 -6.609 1 97.5 38 LEU B CA 1
ATOM 1299 C C . LEU B 1 38 ? -14.148 -18.766 -6.324 1 97.5 38 LEU B C 1
ATOM 1301 O O . LEU B 1 38 ? -13.961 -18.078 -5.316 1 97.5 38 LEU B O 1
ATOM 1305 N N . SER B 1 39 ? -15.062 -18.469 -7.223 1 97.38 39 SER B N 1
ATOM 1306 C CA . SER B 1 39 ? -15.992 -17.375 -7.023 1 97.38 39 SER B CA 1
ATOM 1307 C C . SER B 1 39 ? -16.797 -17.547 -5.734 1 97.38 39 SER B C 1
ATOM 1309 O O . SER B 1 39 ? -17 -16.578 -4.988 1 97.38 39 SER B O 1
ATOM 1311 N N . VAL B 1 40 ? -17.156 -18.766 -5.445 1 96.69 40 VAL B N 1
ATOM 1312 C CA . VAL B 1 40 ? -17.922 -19.078 -4.246 1 96.69 40 VAL B CA 1
ATOM 1313 C C . VAL B 1 40 ? -17 -19 -3.02 1 96.69 40 VAL B C 1
ATOM 1315 O O .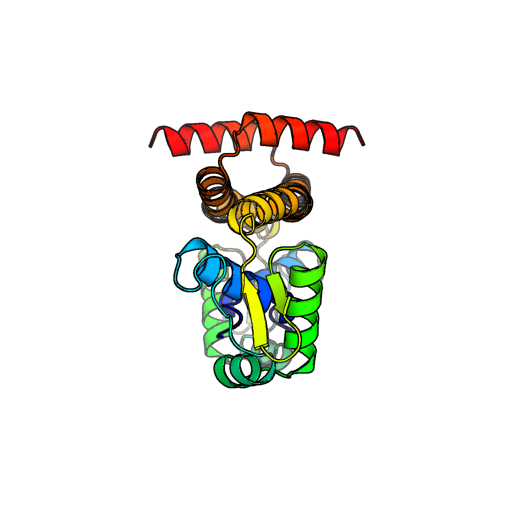 VAL B 1 40 ? -17.375 -18.375 -2.014 1 96.69 40 VAL B O 1
ATOM 1318 N N . GLU B 1 41 ? -15.938 -19.562 -3.145 1 95.31 41 GLU B N 1
ATOM 1319 C CA . GLU B 1 41 ? -14.984 -19.594 -2.035 1 95.31 41 GLU B CA 1
ATOM 1320 C C . GLU B 1 41 ? -14.617 -18.172 -1.584 1 95.31 41 GLU B C 1
ATOM 1322 O O . GLU B 1 41 ? -14.516 -17.906 -0.385 1 95.31 41 GLU B O 1
ATOM 1327 N N . LEU B 1 42 ? -14.414 -17.312 -2.541 1 95 42 LEU B N 1
ATOM 1328 C CA . LEU B 1 42 ? -13.93 -15.961 -2.236 1 95 42 LEU B CA 1
ATOM 1329 C C . LEU B 1 42 ? -15.086 -14.969 -2.172 1 95 42 LEU B C 1
ATOM 1331 O O . LEU B 1 42 ? -14.875 -13.789 -1.894 1 95 42 LEU B O 1
ATOM 1335 N N . ALA B 1 43 ? -16.219 -15.414 -2.436 1 95.44 43 ALA B N 1
ATOM 1336 C CA . ALA B 1 43 ? -17.422 -14.578 -2.432 1 95.44 43 ALA B CA 1
ATOM 1337 C C . ALA B 1 43 ? -17.266 -13.391 -3.375 1 95.44 43 ALA B C 1
ATOM 1339 O O . ALA B 1 43 ? -17.484 -12.242 -2.982 1 95.44 43 ALA B O 1
ATOM 1340 N N . VAL B 1 44 ? -16.859 -13.656 -4.641 1 95.38 44 VAL B N 1
ATOM 1341 C CA . VAL B 1 44 ? -16.672 -12.648 -5.672 1 95.38 44 VAL B CA 1
ATOM 1342 C C . VAL B 1 44 ? -17.391 -13.07 -6.949 1 95.38 44 VAL B C 1
ATOM 1344 O O . VAL B 1 44 ? -17.703 -14.25 -7.129 1 95.38 44 VAL B O 1
ATOM 1347 N N . ASN B 1 45 ? -17.516 -12.078 -7.801 1 95.25 45 ASN B N 1
ATOM 1348 C CA . ASN B 1 45 ? -18.156 -12.352 -9.078 1 95.25 45 ASN B CA 1
ATOM 1349 C C . ASN B 1 45 ? -17.281 -13.203 -9.984 1 95.25 45 ASN B C 1
ATOM 1351 O O . ASN B 1 45 ? -16.078 -13.016 -10.047 1 95.25 45 ASN B O 1
ATOM 1355 N N . ASN B 1 46 ? -17.984 -14.062 -10.781 1 97.25 46 ASN B N 1
ATOM 1356 C CA . ASN B 1 46 ? -17.266 -14.922 -11.719 1 97.25 46 ASN B CA 1
ATOM 1357 C C . ASN B 1 46 ? -16.438 -14.109 -12.695 1 97.25 46 ASN B C 1
ATOM 1359 O O . ASN B 1 46 ? -15.336 -14.523 -13.078 1 97.25 46 ASN B O 1
ATOM 1363 N N . ARG B 1 47 ? -16.953 -13.039 -13.016 1 97.5 47 ARG B N 1
ATOM 1364 C CA . ARG B 1 47 ? -16.281 -12.211 -14.016 1 97.5 47 ARG B CA 1
ATOM 1365 C C . ARG B 1 47 ? -14.898 -11.789 -13.523 1 97.5 47 ARG B C 1
ATOM 1367 O O . ARG B 1 47 ? -13.961 -11.703 -14.312 1 97.5 47 ARG B O 1
ATOM 1374 N N . THR B 1 48 ? -14.727 -11.5 -12.266 1 97.44 48 THR B N 1
ATOM 1375 C CA . THR B 1 48 ? -13.453 -11.094 -11.68 1 97.44 48 THR B CA 1
ATOM 1376 C C . THR B 1 48 ? -12.484 -12.273 -11.633 1 97.44 48 THR B C 1
ATOM 1378 O O . THR B 1 48 ? -11.281 -12.102 -11.867 1 97.44 48 THR B O 1
ATOM 1381 N N . VAL B 1 49 ? -13.078 -13.367 -11.367 1 97.94 49 VAL B N 1
ATOM 1382 C CA . VAL B 1 49 ? -12.25 -14.57 -11.344 1 97.94 49 VAL B CA 1
ATOM 1383 C C . VAL B 1 49 ? -11.75 -14.891 -12.75 1 97.94 49 VAL B C 1
ATOM 1385 O O . VAL B 1 49 ? -10.586 -15.266 -12.93 1 97.94 49 VAL B O 1
ATOM 1388 N N . ILE B 1 50 ? -12.625 -14.68 -13.703 1 98.31 50 ILE B N 1
ATOM 1389 C CA . ILE B 1 50 ? -12.258 -14.922 -15.094 1 98.31 50 ILE B CA 1
ATOM 1390 C C . ILE B 1 50 ? -11.055 -14.062 -15.477 1 98.31 50 ILE B C 1
ATOM 1392 O O . ILE B 1 50 ? -10.086 -14.555 -16.047 1 98.31 50 ILE B O 1
ATOM 1396 N N . LYS B 1 51 ? -11.102 -12.82 -15.07 1 98.19 51 LYS B N 1
ATOM 1397 C CA . LYS B 1 51 ? -10.008 -11.906 -15.367 1 98.19 51 LYS B CA 1
ATOM 1398 C C . LYS B 1 51 ? -8.695 -12.398 -14.758 1 98.19 51 LYS B C 1
ATOM 1400 O O . LYS B 1 51 ? -7.648 -12.352 -15.398 1 98.19 51 LYS B O 1
ATOM 1405 N N . ALA B 1 52 ? -8.727 -12.852 -13.617 1 98.25 52 ALA B N 1
ATOM 1406 C CA . ALA B 1 52 ? -7.547 -13.352 -12.914 1 98.25 52 ALA B CA 1
ATOM 1407 C C . ALA B 1 52 ? -7 -14.602 -13.594 1 98.25 52 ALA B C 1
ATOM 1409 O O . ALA B 1 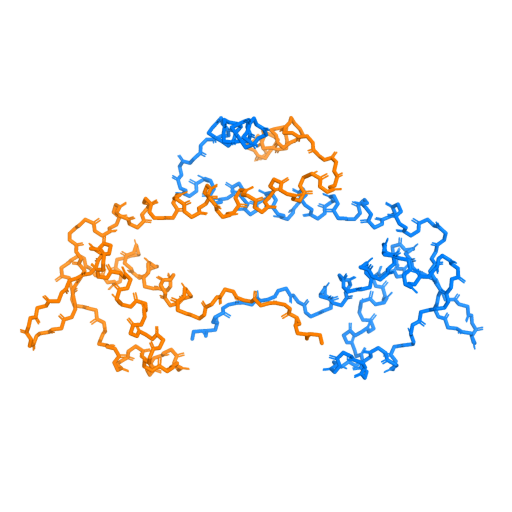52 ? -5.789 -14.727 -13.805 1 98.25 52 ALA B O 1
ATOM 1410 N N . TYR B 1 53 ? -7.871 -15.5 -13.891 1 98.44 53 TYR B N 1
ATOM 1411 C CA . TYR B 1 53 ? -7.453 -16.75 -14.5 1 98.44 53 TYR B CA 1
ATOM 1412 C C . TYR B 1 53 ? -6.914 -16.516 -15.906 1 98.44 53 TYR B C 1
ATOM 1414 O O . TYR B 1 53 ? -5.965 -17.188 -16.344 1 98.44 53 TYR B O 1
ATOM 1422 N N . GLU B 1 54 ? -7.551 -15.594 -16.641 1 98.38 54 GLU B N 1
ATOM 1423 C CA . GLU B 1 54 ? -7.043 -15.242 -17.969 1 98.38 54 GLU B CA 1
ATOM 1424 C C . GLU B 1 54 ? -5.621 -14.695 -17.891 1 98.38 54 GLU B C 1
ATOM 1426 O O . GLU B 1 54 ? -4.77 -15.055 -18.703 1 98.38 54 GLU B O 1
ATOM 1431 N N . TYR B 1 55 ? -5.414 -13.859 -16.969 1 98.38 55 TYR B N 1
ATOM 1432 C CA . TYR B 1 55 ? -4.074 -13.328 -16.75 1 98.38 55 TYR B CA 1
ATOM 1433 C C . TYR B 1 55 ? -3.078 -14.445 -16.469 1 98.38 55 TYR B C 1
ATOM 1435 O O . TYR B 1 55 ? -2.02 -14.516 -17.109 1 98.38 55 TYR B O 1
ATOM 1443 N N . MET B 1 56 ? -3.41 -15.297 -15.578 1 98.69 56 MET B N 1
ATOM 1444 C CA . MET B 1 56 ? -2.508 -16.375 -15.172 1 98.69 56 MET B CA 1
ATOM 1445 C C . MET B 1 56 ? -2.258 -17.344 -16.312 1 98.69 56 MET B C 1
ATOM 1447 O O . MET B 1 56 ? -1.157 -17.875 -16.453 1 98.69 56 MET B O 1
ATOM 1451 N N . GLN B 1 57 ? -3.322 -17.578 -17.062 1 98.38 57 GLN B N 1
ATOM 1452 C CA . GLN B 1 57 ? -3.158 -18.438 -18.234 1 98.38 57 GLN B CA 1
ATOM 1453 C C . GLN B 1 57 ? -2.234 -17.797 -19.266 1 98.38 57 GLN B C 1
ATOM 1455 O O . GLN B 1 57 ? -1.351 -18.453 -19.812 1 98.38 57 GLN B O 1
ATOM 1460 N N . MET B 1 58 ? -2.42 -16.5 -19.516 1 98.25 58 MET B N 1
ATOM 1461 C CA . MET B 1 58 ? -1.594 -15.766 -20.469 1 98.25 58 MET B CA 1
ATOM 1462 C C . MET B 1 58 ? -0.126 -15.805 -20.047 1 98.25 58 MET B C 1
ATOM 1464 O O . MET B 1 58 ? 0.758 -15.93 -20.891 1 98.25 58 MET B O 1
ATOM 1468 N N . LYS B 1 59 ? 0.096 -15.805 -18.781 1 98.25 59 LYS B N 1
ATOM 1469 C CA . LYS B 1 59 ? 1.458 -15.805 -18.25 1 98.25 59 LYS B CA 1
ATOM 1470 C C . LYS B 1 59 ? 1.999 -17.219 -18.125 1 98.25 59 LYS B C 1
ATOM 1472 O O . LYS B 1 59 ? 3.125 -17.422 -17.656 1 98.25 59 LYS B O 1
ATOM 1477 N N . GLU B 1 60 ? 1.113 -18.141 -18.406 1 98.5 60 GLU B N 1
ATOM 1478 C CA . GLU B 1 60 ? 1.467 -19.562 -18.406 1 98.5 60 GLU B CA 1
ATOM 1479 C C . GLU B 1 60 ? 1.727 -20.062 -16.984 1 98.5 60 GLU B C 1
ATOM 1481 O O . GLU B 1 60 ? 2.59 -20.922 -16.766 1 98.5 60 GLU B O 1
ATOM 1486 N N . ILE B 1 61 ? 1.063 -19.484 -16.109 1 98.75 61 ILE B N 1
ATOM 1487 C CA . ILE B 1 61 ? 1.125 -19.922 -14.727 1 98.75 61 ILE B CA 1
ATOM 1488 C C . ILE B 1 61 ? 0.198 -21.109 -14.523 1 98.75 61 ILE B C 1
ATOM 1490 O O . ILE B 1 61 ? 0.529 -22.047 -13.789 1 98.75 61 ILE B O 1
ATOM 1494 N N . ILE B 1 62 ? -0.966 -21.047 -15.219 1 98.81 62 ILE B N 1
ATOM 1495 C CA . ILE B 1 62 ? -1.874 -22.188 -15.297 1 98.81 62 ILE B CA 1
ATOM 1496 C C . ILE B 1 62 ? -2.182 -22.5 -16.75 1 98.81 62 ILE B C 1
ATOM 1498 O O . ILE B 1 62 ? -1.96 -21.672 -17.641 1 98.81 62 ILE B O 1
ATOM 1502 N N . TYR B 1 63 ? -2.637 -23.672 -16.953 1 98.25 63 TYR B N 1
ATOM 1503 C CA . TYR B 1 63 ? -3.072 -24.078 -18.281 1 98.25 63 TYR B CA 1
ATOM 1504 C C . TYR B 1 63 ? -4.363 -24.891 -18.219 1 98.25 63 TYR B C 1
ATOM 1506 O O . TYR B 1 63 ? -4.711 -25.422 -17.156 1 98.25 63 TYR B O 1
ATOM 1514 N N . VAL B 1 64 ? -5.035 -24.938 -19.297 1 96.19 64 VAL B N 1
ATOM 1515 C CA . VAL B 1 64 ? -6.336 -25.594 -19.344 1 96.19 64 VAL B CA 1
ATOM 1516 C C . VAL B 1 64 ? -6.207 -26.969 -20.016 1 96.19 64 VAL B C 1
ATOM 1518 O O . VAL B 1 64 ? -5.5 -27.109 -21.016 1 96.19 64 VAL B O 1
ATOM 1521 N N . LYS B 1 65 ? -6.785 -27.969 -19.469 1 95 65 LYS B N 1
ATOM 1522 C CA . LYS B 1 65 ? -7.062 -29.234 -20.141 1 95 65 LYS B CA 1
ATOM 1523 C C . LYS B 1 65 ? -8.547 -29.375 -20.453 1 95 65 LYS B C 1
ATOM 1525 O O . LYS B 1 65 ? -9.383 -29.453 -19.547 1 95 65 LYS B O 1
ATOM 1530 N N . ARG B 1 66 ? -8.766 -29.438 -21.688 1 92.94 66 ARG B N 1
ATOM 1531 C CA . ARG B 1 66 ? -10.148 -29.469 -22.156 1 92.94 66 ARG B CA 1
ATOM 1532 C C . ARG B 1 66 ? -10.953 -30.531 -21.422 1 92.94 66 ARG B C 1
ATOM 1534 O O . ARG B 1 66 ? -10.539 -31.703 -21.359 1 92.94 66 ARG B O 1
ATOM 1541 N N . GLY B 1 67 ? -12.047 -30.141 -20.797 1 93.62 67 GLY B N 1
ATOM 1542 C CA . GLY B 1 67 ? -12.953 -31.031 -20.109 1 93.62 67 GLY B CA 1
ATOM 1543 C C . GLY B 1 67 ? -12.508 -31.359 -18.703 1 93.62 67 GLY B C 1
ATOM 1544 O O . GLY B 1 67 ? -13.266 -31.953 -17.922 1 93.62 67 GLY B O 1
ATOM 1545 N N . LEU B 1 68 ? -11.258 -31.016 -18.344 1 95.25 68 LEU B N 1
ATOM 1546 C CA . LEU B 1 68 ? -10.719 -31.406 -17.047 1 95.25 68 LEU B CA 1
ATOM 1547 C C . LEU B 1 68 ? -10.531 -30.188 -16.141 1 95.25 68 LEU B C 1
ATOM 1549 O O . LEU B 1 68 ? -10.516 -30.312 -14.914 1 95.25 68 LEU B O 1
ATOM 1553 N N . GLY B 1 69 ? -10.289 -29.016 -16.766 1 96.5 69 GLY B N 1
ATOM 1554 C CA . GLY B 1 69 ? -10.188 -27.812 -15.969 1 96.5 69 GLY B CA 1
ATOM 1555 C C . GLY B 1 69 ? -8.828 -27.141 -16.062 1 96.5 69 GLY B C 1
ATOM 1556 O O . GLY B 1 69 ? -8.203 -27.141 -17.125 1 96.5 69 GLY B O 1
ATOM 1557 N N . TYR B 1 70 ? -8.445 -26.391 -15.016 1 98.12 70 TYR B N 1
ATOM 1558 C CA . TYR B 1 70 ? -7.199 -25.641 -14.961 1 98.12 70 TYR B CA 1
ATOM 1559 C C . TYR B 1 70 ? -6.164 -26.359 -14.109 1 98.12 70 TYR B C 1
ATOM 1561 O O . TYR B 1 70 ? -6.5 -26.953 -13.078 1 98.12 70 TYR B O 1
ATOM 1569 N N . PHE B 1 71 ? -4.941 -26.312 -14.555 1 98.69 71 PHE B N 1
ATOM 1570 C CA . PHE B 1 71 ? -3.846 -26.984 -13.859 1 98.69 71 PHE B CA 1
ATOM 1571 C C . PHE B 1 71 ? -2.666 -26.031 -13.68 1 98.69 71 PHE B C 1
ATOM 1573 O O . PHE B 1 71 ? -2.459 -25.125 -14.484 1 98.69 71 PHE B O 1
ATOM 1580 N N . VAL B 1 72 ? -1.897 -26.266 -12.633 1 98.81 72 VAL B N 1
ATOM 1581 C CA . VAL B 1 72 ? -0.709 -25.453 -12.375 1 98.81 72 VAL B CA 1
ATOM 1582 C C . VAL B 1 72 ? 0.412 -25.875 -13.328 1 98.81 72 VAL B C 1
ATOM 1584 O O . VAL B 1 72 ? 0.695 -27.062 -13.477 1 98.81 72 VAL B O 1
ATOM 1587 N N . SER B 1 73 ? 1.047 -24.891 -13.961 1 98.62 73 SER B N 1
ATOM 1588 C CA . SER B 1 73 ? 2.143 -25.156 -14.891 1 98.62 73 SER B CA 1
ATOM 1589 C C . SER B 1 73 ? 3.395 -25.609 -14.148 1 98.62 73 SER B C 1
ATOM 1591 O O . SER B 1 73 ? 3.656 -25.172 -13.023 1 98.62 73 SER B O 1
ATOM 1593 N N . PRO B 1 74 ? 4.238 -26.453 -14.805 1 98.06 74 PRO B N 1
ATOM 1594 C CA . PRO B 1 74 ? 5.473 -26.906 -14.164 1 98.06 74 PRO B CA 1
ATOM 1595 C C . PRO B 1 74 ? 6.406 -25.75 -13.789 1 98.06 74 PRO B C 1
ATOM 1597 O O . PRO B 1 74 ? 7.156 -25.859 -12.82 1 98.06 74 PRO B O 1
ATOM 1600 N N . ASP B 1 75 ? 6.383 -24.656 -14.531 1 97.94 75 ASP B N 1
ATOM 1601 C CA . ASP B 1 75 ? 7.281 -23.531 -14.312 1 97.94 75 ASP B CA 1
ATOM 1602 C C . ASP B 1 75 ? 6.578 -22.406 -13.555 1 97.94 75 ASP B C 1
ATOM 1604 O O . ASP B 1 75 ? 7.078 -21.281 -13.508 1 97.94 75 ASP B O 1
ATOM 1608 N N . ALA B 1 76 ? 5.453 -22.672 -13 1 98.56 76 ALA B N 1
ATOM 1609 C CA . ALA B 1 76 ? 4.598 -21.641 -12.414 1 98.56 76 ALA B CA 1
ATOM 1610 C C . ALA B 1 76 ? 5.336 -20.859 -11.328 1 98.56 76 ALA B C 1
ATOM 1612 O O . ALA B 1 76 ? 5.285 -19.641 -11.289 1 98.56 76 ALA B O 1
ATOM 1613 N N . ARG B 1 77 ? 6.066 -21.547 -10.5 1 97.19 77 ARG B N 1
ATOM 1614 C CA . ARG B 1 77 ? 6.734 -20.906 -9.375 1 97.19 77 ARG B CA 1
ATOM 1615 C C . ARG B 1 77 ? 7.781 -19.906 -9.859 1 97.19 77 ARG B C 1
ATOM 1617 O O . ARG B 1 77 ? 7.859 -18.781 -9.359 1 97.19 77 ARG B O 1
ATOM 1624 N N . ASP B 1 78 ? 8.531 -20.328 -10.844 1 97.25 78 ASP B N 1
ATOM 1625 C CA . ASP B 1 78 ? 9.547 -19.438 -11.398 1 97.25 78 ASP B CA 1
ATOM 1626 C C . ASP B 1 78 ? 8.898 -18.219 -12.055 1 97.25 78 ASP B C 1
ATOM 1628 O O . ASP B 1 78 ? 9.391 -17.094 -11.906 1 97.25 78 ASP B O 1
ATOM 1632 N N . ILE B 1 79 ? 7.852 -18.422 -12.719 1 98.19 79 ILE B N 1
ATOM 1633 C CA . ILE B 1 79 ? 7.16 -17.344 -13.414 1 98.19 79 ILE B CA 1
ATOM 1634 C C . ILE B 1 79 ? 6.566 -16.375 -12.398 1 98.19 79 ILE B C 1
ATOM 1636 O O . ILE B 1 79 ? 6.633 -15.148 -12.586 1 98.19 79 ILE B O 1
ATOM 1640 N N . ILE B 1 80 ? 6.035 -16.922 -11.336 1 97.81 80 ILE B N 1
ATOM 1641 C CA . ILE B 1 80 ? 5.434 -16.094 -10.297 1 97.81 80 ILE B CA 1
ATOM 1642 C C . ILE B 1 80 ? 6.504 -15.203 -9.656 1 97.81 80 ILE B C 1
ATOM 1644 O O . ILE B 1 80 ? 6.277 -14.016 -9.43 1 97.81 80 ILE B O 1
ATOM 1648 N N . VAL B 1 81 ? 7.641 -15.766 -9.383 1 96.75 81 VAL B N 1
ATOM 1649 C CA . VAL B 1 81 ? 8.734 -14.992 -8.797 1 96.75 81 VAL B CA 1
ATOM 1650 C C . VAL B 1 81 ? 9.117 -13.844 -9.734 1 96.75 81 VAL B C 1
ATOM 1652 O O . VAL B 1 81 ? 9.273 -12.703 -9.289 1 96.75 81 VAL B O 1
ATOM 1655 N N . GLU B 1 82 ? 9.18 -14.148 -10.992 1 96.88 82 GLU B N 1
ATOM 1656 C CA . GLU B 1 82 ? 9.516 -13.117 -11.977 1 96.88 82 GLU B CA 1
ATOM 1657 C C . GLU B 1 82 ? 8.438 -12.047 -12.047 1 96.88 82 GLU B C 1
ATOM 1659 O O . GLU B 1 82 ? 8.742 -10.859 -12.18 1 96.88 82 GLU B O 1
ATOM 1664 N N . GLU B 1 83 ? 7.23 -12.477 -12.023 1 97.31 83 GLU B N 1
ATOM 1665 C CA . GLU B 1 83 ? 6.113 -11.539 -12.055 1 97.31 83 GLU B CA 1
ATOM 1666 C C . GLU B 1 83 ? 6.133 -10.617 -10.836 1 97.31 83 GLU B C 1
ATOM 1668 O O . GLU B 1 83 ? 5.902 -9.414 -10.961 1 97.31 83 GLU B O 1
ATOM 1673 N N . ARG B 1 84 ? 6.41 -11.148 -9.68 1 96.19 84 ARG B N 1
ATOM 1674 C CA . ARG B 1 84 ? 6.477 -10.359 -8.445 1 96.19 84 ARG B CA 1
ATOM 1675 C C . ARG B 1 84 ? 7.648 -9.383 -8.484 1 96.19 84 ARG B C 1
ATOM 1677 O O . ARG B 1 84 ? 7.531 -8.25 -8.016 1 96.19 84 ARG B O 1
ATOM 1684 N N . ARG B 1 85 ? 8.75 -9.82 -9.031 1 96.31 85 ARG B N 1
ATOM 1685 C CA . ARG B 1 85 ? 9.906 -8.945 -9.18 1 96.31 85 ARG B CA 1
ATOM 1686 C C . ARG B 1 85 ? 9.594 -7.777 -10.109 1 96.31 85 ARG B C 1
ATOM 1688 O O . ARG B 1 85 ? 9.93 -6.629 -9.805 1 96.31 85 ARG B O 1
ATOM 1695 N N . ASP B 1 86 ? 8.93 -8.156 -11.195 1 96.31 86 ASP B N 1
ATOM 1696 C CA . ASP B 1 86 ? 8.555 -7.133 -12.164 1 96.31 86 ASP B CA 1
ATOM 1697 C C . ASP B 1 86 ? 7.613 -6.109 -11.539 1 96.31 86 ASP B C 1
ATOM 1699 O O . ASP B 1 86 ? 7.793 -4.902 -11.711 1 96.31 86 ASP B O 1
ATOM 1703 N N . GLU B 1 87 ? 6.625 -6.578 -10.844 1 95.62 87 GLU B N 1
ATOM 1704 C CA . GLU B 1 87 ? 5.684 -5.695 -10.164 1 95.62 87 GLU B CA 1
ATOM 1705 C C . GLU B 1 87 ? 6.391 -4.824 -9.133 1 95.62 87 GLU B C 1
ATOM 1707 O O . GLU B 1 87 ? 6.082 -3.639 -8.992 1 95.62 87 GLU B O 1
ATOM 1712 N N . PHE B 1 88 ? 7.32 -5.395 -8.406 1 97.06 88 PHE B N 1
ATOM 1713 C CA . PHE B 1 88 ? 8.078 -4.656 -7.402 1 97.06 88 PHE B CA 1
ATOM 1714 C C . PHE B 1 88 ? 8.852 -3.51 -8.047 1 97.06 88 PHE B C 1
ATOM 1716 O O . PHE B 1 88 ? 8.773 -2.367 -7.586 1 97.06 88 PHE B O 1
ATOM 1723 N N . PHE B 1 89 ? 9.5 -3.73 -9.141 1 96.12 89 PHE B N 1
ATOM 1724 C CA . PHE B 1 89 ? 10.375 -2.75 -9.773 1 96.12 89 PHE B CA 1
ATOM 1725 C C . PHE B 1 89 ? 9.562 -1.683 -10.492 1 96.12 89 PHE B C 1
ATOM 1727 O O . PHE B 1 89 ? 9.953 -0.514 -10.523 1 96.12 89 PHE B O 1
ATOM 1734 N N . HIS B 1 90 ? 8.43 -2.012 -11.023 1 94.06 90 HIS B N 1
ATOM 1735 C CA . HIS B 1 90 ? 7.754 -1.065 -11.906 1 94.06 90 HIS B CA 1
ATOM 1736 C C . HIS B 1 90 ? 6.559 -0.4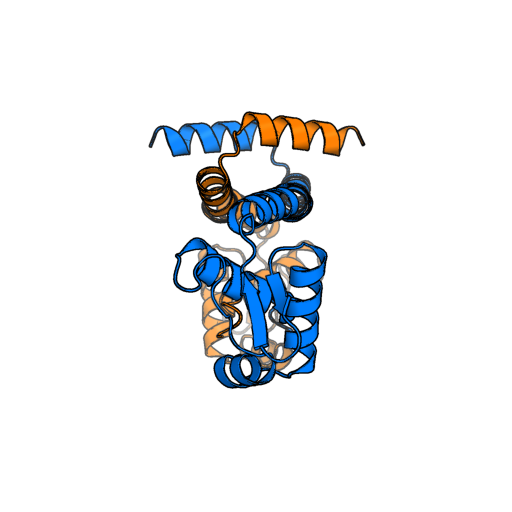17 -11.211 1 94.06 90 HIS B C 1
ATOM 1738 O O . HIS B 1 90 ? 6.047 0.605 -11.672 1 94.06 90 HIS B O 1
ATOM 1744 N N . ASP B 1 91 ? 6.164 -1.032 -10.094 1 94.06 91 ASP B N 1
ATOM 1745 C CA . ASP B 1 91 ? 5.039 -0.434 -9.375 1 94.06 91 ASP B CA 1
ATOM 1746 C C . ASP B 1 91 ? 5.469 0.051 -7.996 1 94.06 91 ASP B C 1
ATOM 1748 O O . ASP B 1 91 ? 5.504 1.256 -7.738 1 94.06 91 ASP B O 1
ATOM 1752 N N . THR B 1 92 ? 5.906 -0.882 -7.172 1 95.25 92 THR B N 1
ATOM 1753 C CA . THR B 1 92 ? 6.223 -0.571 -5.785 1 95.25 92 THR B CA 1
ATOM 1754 C C . THR B 1 92 ? 7.332 0.477 -5.703 1 95.25 92 THR B C 1
ATOM 1756 O O . THR B 1 92 ? 7.184 1.494 -5.023 1 95.25 92 THR B O 1
ATOM 1759 N N . LEU B 1 93 ? 8.438 0.333 -6.453 1 96.5 93 LEU B N 1
ATOM 1760 C CA . LEU B 1 93 ? 9.562 1.259 -6.371 1 96.5 93 LEU B CA 1
ATOM 1761 C C . LEU B 1 93 ? 9.195 2.617 -6.961 1 96.5 93 LEU B C 1
ATOM 1763 O O . LEU B 1 93 ? 9.664 3.652 -6.484 1 96.5 93 LEU B O 1
ATOM 1767 N N . ASP B 1 94 ? 8.359 2.582 -8.023 1 95.31 94 ASP B N 1
ATOM 1768 C CA . ASP B 1 94 ? 7.934 3.857 -8.594 1 95.31 94 ASP B CA 1
ATOM 1769 C C . ASP B 1 94 ? 7.172 4.691 -7.559 1 95.31 94 ASP B C 1
ATOM 1771 O O . ASP B 1 94 ? 7.371 5.902 -7.465 1 95.31 94 ASP B O 1
ATOM 1775 N N . ASP B 1 95 ? 6.32 3.998 -6.855 1 94.38 95 ASP B N 1
ATOM 1776 C CA . ASP B 1 95 ? 5.578 4.68 -5.801 1 94.38 95 ASP B CA 1
ATOM 1777 C C . ASP B 1 95 ? 6.516 5.203 -4.715 1 94.38 95 ASP B C 1
ATOM 1779 O O . ASP B 1 95 ? 6.367 6.332 -4.25 1 94.38 95 ASP B O 1
ATOM 1783 N N . VAL B 1 96 ? 7.477 4.441 -4.316 1 96.94 96 VAL B N 1
ATOM 1784 C CA . VAL B 1 96 ? 8.43 4.797 -3.273 1 96.94 96 VAL B CA 1
ATOM 1785 C C . VAL B 1 96 ? 9.281 5.984 -3.729 1 96.94 96 VAL B C 1
ATOM 1787 O O . VAL B 1 96 ? 9.469 6.941 -2.979 1 96.94 96 VAL B O 1
ATOM 1790 N N . PHE B 1 97 ? 9.703 5.957 -4.992 1 96.75 97 PHE B N 1
ATOM 1791 C CA . PHE B 1 97 ? 10.531 7.031 -5.523 1 96.75 97 PHE B CA 1
ATOM 1792 C C . PHE B 1 97 ? 9.758 8.344 -5.578 1 96.75 97 PHE B C 1
ATOM 1794 O O . PHE B 1 97 ? 10.305 9.406 -5.289 1 96.75 97 PHE B O 1
ATOM 1801 N N . ARG B 1 98 ? 8.555 8.305 -5.988 1 94.81 98 ARG B N 1
ATOM 1802 C CA . ARG B 1 98 ? 7.719 9.5 -6 1 94.81 98 ARG B CA 1
ATOM 1803 C C . ARG B 1 98 ? 7.582 10.086 -4.598 1 94.81 98 ARG B C 1
ATOM 1805 O O . ARG B 1 98 ? 7.656 11.305 -4.422 1 94.81 98 ARG B O 1
ATOM 1812 N N . GLU B 1 99 ? 7.332 9.172 -3.625 1 94.44 99 GLU B N 1
ATOM 1813 C CA . GLU B 1 99 ? 7.207 9.625 -2.242 1 94.44 99 GLU B CA 1
ATOM 1814 C C . GLU B 1 99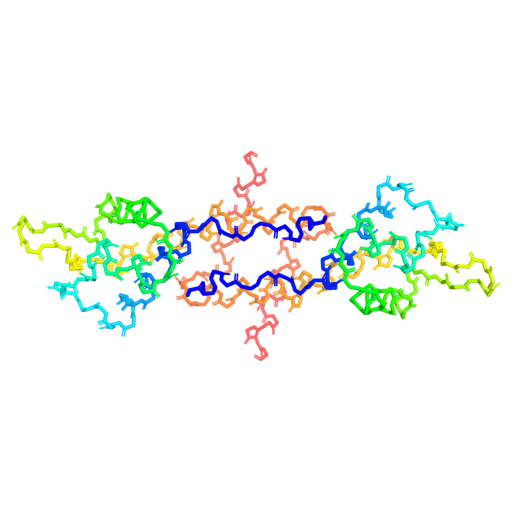 ? 8.508 10.25 -1.747 1 94.44 99 GLU B C 1
ATOM 1816 O O . GLU B 1 99 ? 8.492 11.258 -1.036 1 94.44 99 GLU B O 1
ATOM 1821 N N . MET B 1 100 ? 9.641 9.695 -2.029 1 96.31 100 MET B N 1
ATOM 1822 C CA . MET B 1 100 ? 10.945 10.25 -1.688 1 96.31 100 MET B CA 1
ATOM 1823 C C . MET B 1 100 ? 11.094 11.664 -2.225 1 96.31 100 MET B C 1
ATOM 1825 O O . MET B 1 100 ? 11.57 12.555 -1.518 1 96.31 100 MET B O 1
ATOM 1829 N N . ASP B 1 101 ? 10.617 11.781 -3.504 1 95.19 101 ASP B N 1
ATOM 1830 C CA . ASP B 1 101 ? 10.703 13.094 -4.141 1 95.19 101 ASP B CA 1
ATOM 1831 C C . ASP B 1 101 ? 9.875 14.125 -3.377 1 95.19 101 ASP B C 1
ATOM 1833 O O . ASP B 1 101 ? 10.352 15.227 -3.094 1 95.19 101 ASP B O 1
ATOM 1837 N N . ILE B 1 102 ? 8.742 13.766 -3.039 1 92.44 102 ILE B N 1
ATOM 1838 C CA . ILE B 1 102 ? 7.828 14.672 -2.354 1 92.44 102 ILE B CA 1
ATOM 1839 C C . ILE B 1 102 ? 8.383 15.016 -0.974 1 92.44 102 ILE B C 1
ATOM 1841 O O . ILE B 1 102 ? 8.336 16.172 -0.547 1 92.44 102 ILE B O 1
ATOM 1845 N N . LEU B 1 103 ? 9.016 14.07 -0.217 1 94.44 103 LEU B N 1
ATOM 1846 C CA . LEU B 1 103 ? 9.461 14.234 1.164 1 94.44 103 LEU B CA 1
ATOM 1847 C C . LEU B 1 103 ? 10.883 14.781 1.22 1 94.44 103 LEU B C 1
ATOM 1849 O O . LEU B 1 103 ? 11.383 15.109 2.297 1 94.44 103 LEU B O 1
ATOM 1853 N N . GLY B 1 104 ? 11.539 14.859 0.061 1 95.31 104 GLY B N 1
ATOM 1854 C CA . GLY B 1 104 ? 12.914 15.336 0.036 1 95.31 104 GLY B CA 1
ATOM 1855 C C . GLY B 1 104 ? 13.906 14.336 0.605 1 95.31 104 GLY B C 1
ATOM 1856 O O . GLY B 1 104 ? 14.844 14.719 1.303 1 95.31 104 GLY B O 1
ATOM 1857 N N . ILE B 1 105 ? 13.703 13.109 0.352 1 96.5 105 ILE B N 1
ATOM 1858 C CA . ILE B 1 105 ? 14.562 12.039 0.846 1 96.5 105 ILE B CA 1
ATOM 1859 C C . ILE B 1 105 ? 15.484 11.562 -0.271 1 96.5 105 ILE B C 1
ATOM 1861 O O . ILE B 1 105 ? 15.039 11.305 -1.39 1 96.5 105 ILE B O 1
ATOM 1865 N N . SER B 1 106 ? 16.734 11.414 -0.009 1 96.06 106 SER B N 1
ATOM 1866 C CA . SER B 1 106 ? 17.703 10.984 -1.01 1 96.06 106 SER B CA 1
ATOM 1867 C C . SER B 1 106 ? 17.844 9.461 -1.021 1 96.06 106 SER B C 1
ATOM 1869 O O . SER B 1 106 ? 17.469 8.789 -0.058 1 96.06 106 SER B O 1
ATOM 1871 N N . ILE B 1 107 ? 18.391 8.938 -2.119 1 97.19 107 ILE B N 1
ATOM 1872 C CA . ILE B 1 107 ? 18.625 7.504 -2.209 1 97.19 107 ILE B CA 1
ATOM 1873 C C . ILE B 1 107 ? 19.688 7.098 -1.187 1 97.19 107 ILE B C 1
ATOM 1875 O O . ILE B 1 107 ? 19.625 6 -0.627 1 97.19 107 ILE B O 1
ATOM 1879 N N . ASP B 1 108 ? 20.562 7.949 -0.848 1 97.12 108 ASP B N 1
ATOM 1880 C CA . ASP B 1 108 ? 21.562 7.66 0.163 1 97.12 108 ASP B CA 1
ATOM 1881 C C . ASP B 1 108 ? 20.938 7.477 1.539 1 97.12 108 ASP B C 1
ATOM 1883 O O . ASP B 1 108 ? 21.391 6.645 2.33 1 97.12 108 ASP B O 1
ATOM 1887 N N . ASP B 1 109 ? 19.938 8.242 1.823 1 97.06 109 ASP B N 1
ATOM 1888 C CA . ASP B 1 109 ? 19.203 8.078 3.07 1 97.06 109 ASP B CA 1
ATOM 1889 C C . ASP B 1 109 ? 18.594 6.684 3.16 1 97.06 109 ASP B C 1
ATOM 1891 O O . ASP B 1 109 ? 18.625 6.051 4.219 1 97.06 109 ASP B O 1
ATOM 1895 N N . VAL B 1 110 ? 18.047 6.195 2.084 1 97.62 110 VAL B N 1
ATOM 1896 C CA . VAL B 1 110 ? 17.406 4.887 2.035 1 97.62 110 VAL B CA 1
ATOM 1897 C C . VAL B 1 110 ? 18.438 3.787 2.221 1 97.62 110 VAL B C 1
ATOM 1899 O O . VAL B 1 110 ? 18.219 2.844 2.988 1 97.62 110 VAL B O 1
ATOM 1902 N N . VAL B 1 111 ? 19.562 3.924 1.537 1 97.44 111 VAL B N 1
ATOM 1903 C CA . VAL B 1 111 ? 20.625 2.939 1.637 1 97.44 111 VAL B CA 1
ATOM 1904 C C . VAL B 1 111 ? 21.125 2.867 3.078 1 97.44 111 VAL B C 1
ATOM 1906 O O . VAL B 1 111 ? 21.359 1.776 3.607 1 97.44 111 VAL B O 1
ATOM 1909 N N . LYS B 1 112 ? 21.297 4.012 3.654 1 96.69 112 LYS B N 1
ATOM 1910 C CA . LYS B 1 112 ? 21.734 4.055 5.047 1 96.69 112 LYS B CA 1
ATOM 1911 C C . LYS B 1 112 ? 20.734 3.332 5.953 1 96.69 112 LYS B C 1
ATOM 1913 O O . LYS B 1 112 ? 21.141 2.543 6.812 1 96.69 112 LYS B O 1
ATOM 1918 N N . ARG B 1 113 ? 19.484 3.625 5.734 1 96.31 113 ARG B N 1
ATOM 1919 C CA . ARG B 1 113 ? 18.453 2.963 6.535 1 96.31 113 ARG B CA 1
ATOM 1920 C C . ARG B 1 113 ? 18.469 1.454 6.312 1 96.31 113 ARG B C 1
ATOM 1922 O O . ARG B 1 113 ? 18.25 0.681 7.246 1 96.31 113 ARG B O 1
ATOM 1929 N N . TYR B 1 114 ? 18.641 0.974 5.102 1 96.06 114 TYR B N 1
ATOM 1930 C CA . TYR B 1 114 ? 18.688 -0.444 4.766 1 96.06 114 TYR B CA 1
ATOM 1931 C C . TYR B 1 114 ? 19.844 -1.131 5.484 1 96.06 114 TYR B C 1
ATOM 1933 O O . TYR B 1 114 ? 19.672 -2.215 6.051 1 96.06 114 TYR B O 1
ATOM 1941 N N . ARG B 1 115 ? 20.984 -0.509 5.465 1 94.38 115 ARG B N 1
ATOM 1942 C CA . ARG B 1 115 ? 22.172 -1.074 6.09 1 94.38 115 ARG B CA 1
ATOM 1943 C C . ARG B 1 115 ? 22 -1.179 7.602 1 94.38 115 ARG B C 1
ATOM 1945 O O . ARG B 1 115 ? 22.438 -2.156 8.219 1 94.38 115 ARG B O 1
ATOM 1952 N N . ASP B 1 116 ? 21.344 -0.165 8.18 1 91 116 ASP B N 1
ATOM 1953 C CA . ASP B 1 116 ? 21.062 -0.196 9.609 1 91 116 ASP B CA 1
ATOM 1954 C C . ASP B 1 116 ? 20.078 -1.321 9.953 1 91 116 ASP B C 1
ATOM 1956 O O . ASP B 1 116 ? 20.141 -1.89 11.047 1 91 116 ASP B O 1
ATOM 1960 N N . HIS B 1 117 ? 19.156 -1.597 8.992 1 83.44 117 HIS B N 1
ATOM 1961 C CA . HIS B 1 117 ? 18.156 -2.641 9.164 1 83.44 117 HIS B CA 1
ATOM 1962 C C . HIS B 1 117 ? 18.797 -4.023 9.156 1 83.44 117 HIS B C 1
ATOM 1964 O O . HIS B 1 117 ? 18.391 -4.898 9.93 1 83.44 117 HIS B O 1
ATOM 1970 N N . ILE B 1 118 ? 19.672 -4.238 8.281 1 81.06 118 ILE B N 1
ATOM 1971 C CA . ILE B 1 118 ? 20.328 -5.535 8.164 1 81.06 118 ILE B CA 1
ATOM 1972 C C . ILE B 1 118 ? 21.266 -5.754 9.352 1 81.06 118 ILE B C 1
ATOM 1974 O O . ILE B 1 118 ? 21.344 -6.863 9.883 1 81.06 118 ILE B O 1
ATOM 1978 N N . THR B 1 119 ? 21.875 -4.676 9.789 1 74.31 119 THR B N 1
ATOM 1979 C CA . THR B 1 119 ? 22.844 -4.805 10.875 1 74.31 119 THR B CA 1
ATOM 1980 C C . THR B 1 119 ? 22.141 -4.922 12.219 1 74.31 119 THR B C 1
ATOM 1982 O O . THR B 1 119 ? 22.734 -5.371 13.203 1 74.31 119 THR B O 1
ATOM 1985 N N . SER B 1 120 ? 20.844 -4.652 12.305 1 64.88 120 SER B N 1
ATOM 1986 C CA . SER B 1 120 ? 20.156 -4.773 13.586 1 64.88 120 SER B CA 1
ATOM 1987 C C . SER B 1 120 ? 19.5 -6.141 13.734 1 64.88 120 SER B C 1
ATOM 1989 O O . SER B 1 120 ? 19.109 -6.758 12.742 1 64.88 120 SER B O 1
#

Organism: NCBI:txid2530390